Protein AF-A0A5N5TDS6-F1 (afdb_monomer_lite)

Foldseek 3Di:
DDDDDDDPDDDDDDPPPPPPPPDDPDDDDDDDDDPPPPVVPPPCQLQPRDDQDVLLVLLLVCVVVQPPVLVVLLLVLLLDPDDPVVSLVVSCVVSVPDDPVVSVSVVSNSVSSNSSLVSLLPGDCVVDDLVSQLVSCVVSNHDSVVSVVSSCCRVNPVSVVSVVVCVVPPPDDDDCPDWDKDWDWDFPPDPPDGDTDTDIDTDPPPPDD

InterPro domains:
  IPR037357 COMM domain-containing protein 5 [PTHR15666] (49-199)

Structure (mmCIF, N/CA/C/O backbone):
data_AF-A0A5N5TDS6-F1
#
_entry.id   AF-A0A5N5TDS6-F1
#
loop_
_atom_site.group_PDB
_atom_site.id
_atom_site.type_symbol
_atom_site.label_atom_id
_atom_site.label_alt_id
_atom_site.label_comp_id
_atom_site.label_asym_id
_atom_site.label_entity_id
_atom_site.label_seq_id
_atom_site.pdbx_PDB_ins_code
_atom_site.Cartn_x
_atom_site.Cartn_y
_atom_site.Cartn_z
_atom_site.occupancy
_atom_site.B_iso_or_equiv
_atom_site.auth_seq_id
_atom_site.auth_comp_id
_atom_site.auth_asym_id
_atom_site.auth_atom_id
_atom_site.pdbx_PDB_model_num
ATOM 1 N N . MET A 1 1 ? 64.358 -5.877 5.544 1.00 46.41 1 MET A N 1
ATOM 2 C CA . MET A 1 1 ? 63.930 -6.103 6.937 1.00 46.41 1 MET A CA 1
ATOM 3 C C . MET A 1 1 ? 62.547 -5.511 7.070 1.00 46.41 1 MET A C 1
ATOM 5 O O . MET A 1 1 ? 62.450 -4.302 7.131 1.00 46.41 1 MET A O 1
ATOM 9 N N . GLU A 1 2 ? 61.524 -6.352 6.981 1.00 35.41 2 GLU A N 1
ATOM 10 C CA . GLU A 1 2 ? 60.219 -6.257 7.648 1.00 35.41 2 GLU A CA 1
ATOM 11 C C . GLU A 1 2 ? 59.442 -7.557 7.338 1.00 35.41 2 GLU A C 1
ATOM 13 O O . GLU A 1 2 ? 59.844 -8.293 6.429 1.00 35.41 2 GLU A O 1
ATOM 18 N N . PRO A 1 3 ? 58.468 -7.939 8.181 1.00 42.16 3 PRO A N 1
ATOM 19 C CA . PRO A 1 3 ? 58.302 -9.325 8.587 1.00 42.16 3 PRO A CA 1
ATOM 20 C C . PRO A 1 3 ? 57.216 -10.090 7.829 1.00 42.16 3 PRO A C 1
ATOM 22 O O . PRO A 1 3 ? 56.159 -9.589 7.459 1.00 42.16 3 PRO A O 1
ATOM 25 N N . ASN A 1 4 ? 57.500 -11.379 7.695 1.00 40.56 4 ASN A N 1
ATOM 26 C CA . ASN A 1 4 ? 56.608 -12.445 7.287 1.00 40.56 4 ASN A CA 1
ATOM 27 C C . ASN A 1 4 ? 55.770 -12.895 8.496 1.00 40.56 4 ASN A C 1
ATOM 29 O O . ASN A 1 4 ? 56.336 -13.440 9.441 1.00 40.56 4 ASN A O 1
ATOM 33 N N . VAL A 1 5 ? 54.446 -12.709 8.466 1.00 41.75 5 VAL A N 1
ATOM 34 C CA . VAL A 1 5 ? 53.501 -13.488 9.288 1.00 41.75 5 VAL A CA 1
ATOM 35 C C . VAL A 1 5 ? 52.230 -13.741 8.473 1.00 41.75 5 VAL A C 1
ATOM 37 O O . VAL A 1 5 ? 51.260 -12.992 8.536 1.00 41.75 5 VAL A O 1
ATOM 40 N N . SER A 1 6 ? 52.228 -14.820 7.689 1.00 40.41 6 SER A N 1
ATOM 41 C CA . SER A 1 6 ? 50.999 -15.388 7.125 1.00 40.41 6 SER A CA 1
ATOM 42 C C . SER A 1 6 ? 50.333 -16.276 8.179 1.00 40.41 6 SER A C 1
ATOM 44 O O . SER A 1 6 ? 50.670 -17.451 8.340 1.00 40.41 6 SER A O 1
ATOM 46 N N . SER A 1 7 ? 49.396 -15.715 8.940 1.00 38.19 7 SER A N 1
ATOM 47 C CA . SER A 1 7 ? 48.502 -16.483 9.804 1.00 38.19 7 SER A CA 1
ATOM 48 C C . SER A 1 7 ? 47.312 -16.985 8.978 1.00 38.19 7 SER A C 1
ATOM 50 O O . SER A 1 7 ? 46.388 -16.250 8.640 1.00 38.19 7 SER A O 1
ATOM 52 N N . LYS A 1 8 ? 47.324 -18.280 8.639 1.00 42.91 8 LYS A N 1
ATOM 53 C CA . LYS A 1 8 ? 46.156 -18.976 8.082 1.00 42.91 8 LYS A CA 1
ATOM 54 C C . LYS A 1 8 ? 45.045 -19.014 9.132 1.00 42.91 8 LYS A C 1
ATOM 56 O O . LYS A 1 8 ? 45.054 -19.863 10.023 1.00 42.91 8 LYS A O 1
ATOM 61 N N . VAL A 1 9 ? 44.071 -18.118 9.012 1.00 37.03 9 VAL A N 1
ATOM 62 C CA . VAL A 1 9 ? 42.833 -18.170 9.794 1.00 37.03 9 VAL A CA 1
ATOM 63 C C . VAL A 1 9 ? 41.947 -19.276 9.216 1.00 37.03 9 VAL A C 1
ATOM 65 O O . VAL A 1 9 ? 41.304 -19.114 8.183 1.00 37.03 9 VAL A O 1
ATOM 68 N N . LYS A 1 10 ? 41.927 -20.435 9.883 1.00 40.59 10 LYS A N 1
ATOM 69 C CA . LYS A 1 10 ? 40.874 -21.444 9.705 1.00 40.59 10 LYS A CA 1
ATOM 70 C C . LYS A 1 10 ? 39.593 -20.890 10.319 1.00 40.59 10 LYS A C 1
ATOM 72 O O . LYS A 1 10 ? 39.517 -20.756 11.536 1.00 40.59 10 LYS A O 1
ATOM 77 N N . ILE A 1 11 ? 38.590 -20.608 9.495 1.00 43.44 11 ILE A N 1
ATOM 78 C CA . ILE A 1 11 ? 37.237 -20.305 9.966 1.00 43.44 11 ILE A CA 1
ATOM 79 C C . ILE A 1 11 ? 36.519 -21.647 10.181 1.00 43.44 11 ILE A C 1
ATOM 81 O O . ILE A 1 11 ? 36.313 -22.380 9.210 1.00 43.44 11 ILE A O 1
ATOM 85 N N . PRO A 1 12 ? 36.164 -22.033 11.418 1.00 38.81 12 PRO A N 1
ATOM 86 C CA . PRO A 1 12 ? 35.381 -23.236 11.644 1.00 38.81 12 PRO A CA 1
ATOM 87 C C . PRO A 1 12 ? 33.918 -22.980 11.266 1.00 38.81 12 PRO A C 1
ATOM 89 O O . PRO A 1 12 ? 33.287 -22.043 11.754 1.00 38.81 12 PRO A O 1
ATOM 92 N N . LEU A 1 13 ? 33.362 -23.846 10.416 1.00 38.16 13 LEU A N 1
ATOM 93 C CA . LEU A 1 13 ? 31.926 -23.900 10.151 1.00 38.16 13 LEU A CA 1
ATOM 94 C C . LEU A 1 13 ? 31.203 -24.343 11.430 1.00 38.16 13 LEU A C 1
ATOM 96 O O . LEU A 1 13 ? 31.200 -25.522 11.791 1.00 38.16 13 LEU A O 1
ATOM 100 N N . LEU A 1 14 ? 30.596 -23.385 12.129 1.00 36.62 14 LEU A N 1
ATOM 101 C CA . LEU A 1 14 ? 29.731 -23.653 13.270 1.00 36.62 14 LEU A CA 1
ATOM 102 C C . LEU A 1 14 ? 28.446 -24.333 12.777 1.00 36.62 14 LEU A C 1
ATOM 104 O O . LEU A 1 14 ? 27.565 -23.698 12.202 1.00 36.62 14 LEU A O 1
ATOM 108 N N . LYS A 1 15 ? 28.316 -25.638 13.040 1.00 40.69 15 LYS A N 1
ATOM 109 C CA . LYS A 1 15 ? 27.017 -26.321 13.024 1.00 40.69 15 LYS A CA 1
ATOM 110 C C . LYS A 1 15 ? 26.170 -25.776 14.176 1.00 40.69 15 LYS A C 1
ATOM 112 O O . LYS A 1 15 ? 26.305 -26.218 15.315 1.00 40.69 15 LYS A O 1
ATOM 117 N N . LEU A 1 16 ? 25.270 -24.844 13.877 1.00 32.41 16 LEU A N 1
ATOM 118 C CA . LEU A 1 16 ? 24.195 -24.444 14.784 1.00 32.41 16 LEU A CA 1
ATOM 119 C C . LEU A 1 16 ? 23.163 -25.578 14.875 1.00 32.41 16 LEU A C 1
ATOM 121 O O . LEU A 1 16 ? 22.205 -25.642 14.113 1.00 32.41 16 LEU A O 1
ATOM 125 N N . SER A 1 17 ? 23.370 -26.500 15.816 1.00 34.88 17 SER A N 1
ATOM 126 C CA . SER A 1 17 ? 22.288 -27.349 16.321 1.00 34.88 17 SER A CA 1
ATOM 127 C C . SER A 1 17 ? 21.474 -26.539 17.321 1.00 34.88 17 SER A C 1
ATOM 129 O O . SER A 1 17 ? 21.889 -26.350 18.464 1.00 34.88 17 SER A O 1
ATOM 131 N N . ILE A 1 18 ? 20.309 -26.057 16.892 1.00 35.34 18 ILE A N 1
ATOM 132 C CA . ILE A 1 18 ? 19.330 -25.443 17.788 1.00 35.34 18 ILE A CA 1
ATOM 133 C C . ILE A 1 18 ? 18.710 -26.569 18.623 1.00 35.34 18 ILE A C 1
ATOM 135 O O . ILE A 1 18 ? 17.761 -27.234 18.213 1.00 35.34 18 ILE A O 1
ATOM 139 N N . LYS A 1 19 ? 19.271 -26.813 19.812 1.00 37.19 19 LYS A N 1
ATOM 140 C CA . LYS A 1 19 ? 18.565 -27.533 20.876 1.00 37.19 19 LYS A CA 1
ATOM 141 C C . LYS A 1 19 ? 17.472 -26.603 21.397 1.00 37.19 19 LYS A C 1
ATOM 143 O O . LYS A 1 19 ? 17.764 -25.649 22.114 1.00 37.19 19 LYS A O 1
ATOM 148 N N . MET A 1 20 ? 16.223 -26.893 21.039 1.00 31.44 20 MET A N 1
ATOM 149 C CA . MET A 1 20 ? 15.042 -26.324 21.691 1.00 31.44 20 MET A CA 1
ATOM 150 C C . MET A 1 20 ? 15.073 -26.714 23.172 1.00 31.44 20 MET A C 1
ATOM 152 O O . MET A 1 20 ? 14.691 -27.819 23.555 1.00 31.44 20 MET A O 1
ATOM 156 N N . ASN A 1 21 ? 15.589 -25.820 24.012 1.00 30.11 21 ASN A N 1
ATOM 157 C CA . ASN A 1 21 ? 15.584 -25.993 25.453 1.00 30.11 21 ASN A CA 1
ATOM 158 C C . ASN A 1 21 ? 14.200 -25.563 25.956 1.00 30.11 21 ASN A C 1
ATOM 160 O O . ASN A 1 21 ? 13.959 -24.392 26.239 1.00 30.11 21 ASN A O 1
ATOM 164 N N . SER A 1 22 ? 13.272 -26.519 26.016 1.00 40.72 22 SER A N 1
ATOM 165 C CA . SER A 1 22 ? 11.984 -26.368 26.695 1.00 40.72 22 SER A CA 1
ATOM 166 C C . SER A 1 22 ? 12.230 -26.176 28.196 1.00 40.72 22 SER A C 1
ATOM 168 O O . SER A 1 22 ? 12.212 -27.127 28.978 1.00 40.72 22 SER A O 1
ATOM 170 N N . LYS A 1 23 ? 12.474 -24.931 28.608 1.00 35.44 23 LYS A N 1
ATOM 171 C CA . LYS A 1 23 ? 12.378 -24.488 30.001 1.00 35.44 23 LYS A CA 1
ATOM 172 C C . LYS A 1 23 ? 11.191 -23.542 30.123 1.00 35.44 23 LYS A C 1
ATOM 174 O O . LYS A 1 23 ? 11.345 -22.328 30.145 1.00 35.44 23 LYS A O 1
ATOM 179 N N . TYR A 1 24 ? 10.002 -24.123 30.221 1.00 37.66 24 TYR A N 1
ATOM 180 C CA . TYR A 1 24 ? 8.869 -23.424 30.815 1.00 37.66 24 TYR A CA 1
ATOM 181 C C . TYR A 1 24 ? 9.113 -23.327 32.330 1.00 37.66 24 TYR A C 1
ATOM 183 O O . TYR A 1 24 ? 9.350 -24.365 32.961 1.00 37.66 24 TYR A O 1
ATOM 191 N N . PRO A 1 25 ? 9.086 -22.133 32.946 1.00 33.69 25 PRO A N 1
ATOM 192 C CA . PRO A 1 25 ? 9.013 -22.037 34.395 1.00 33.69 25 PRO A CA 1
ATOM 193 C C . PRO A 1 25 ? 7.647 -22.566 34.853 1.00 33.69 25 PRO A C 1
ATOM 195 O O . PRO A 1 25 ? 6.603 -22.179 34.328 1.00 33.69 25 PRO A O 1
ATOM 198 N N . LYS A 1 26 ? 7.665 -23.498 35.813 1.00 35.78 26 LYS A N 1
ATOM 199 C CA . LYS A 1 26 ? 6.459 -24.018 36.465 1.00 35.78 26 LYS A CA 1
ATOM 200 C C . LYS A 1 26 ? 5.738 -22.867 37.168 1.00 35.78 26 LYS A C 1
ATOM 202 O O . LYS A 1 26 ? 6.359 -22.088 37.884 1.00 35.78 26 LYS A O 1
ATOM 207 N N . SER A 1 27 ? 4.433 -22.777 36.942 1.00 35.81 27 SER A N 1
ATOM 208 C CA . SER A 1 27 ? 3.544 -21.800 37.558 1.00 35.81 27 SER A CA 1
ATOM 209 C C . SER A 1 27 ? 3.350 -22.110 39.043 1.00 35.81 27 SER A C 1
ATOM 211 O O . SER A 1 27 ? 2.583 -23.016 39.384 1.00 35.81 27 SER A O 1
ATOM 213 N N . ASP A 1 28 ? 3.993 -21.339 39.916 1.00 32.75 28 ASP A N 1
ATOM 214 C CA . ASP A 1 28 ? 3.567 -21.240 41.306 1.00 32.75 28 ASP A CA 1
ATOM 215 C C . ASP A 1 28 ? 2.411 -20.246 41.424 1.00 32.75 28 ASP A C 1
ATOM 217 O O . ASP A 1 28 ? 2.404 -19.146 40.867 1.00 32.75 28 ASP A O 1
ATOM 221 N N . LYS A 1 29 ? 1.374 -20.713 42.114 1.00 45.47 29 LYS A N 1
ATOM 222 C CA . LYS A 1 29 ? 0.098 -20.038 42.309 1.00 45.47 29 LYS A CA 1
ATOM 223 C C . LYS A 1 29 ? 0.296 -18.773 43.138 1.00 45.47 29 LYS A C 1
ATOM 225 O O . LYS A 1 29 ? 0.550 -18.869 44.333 1.00 45.47 29 LYS A O 1
ATOM 230 N N . ILE A 1 30 ? 0.015 -17.612 42.555 1.00 34.62 30 ILE A N 1
ATOM 231 C CA . ILE A 1 30 ? -0.408 -16.436 43.319 1.00 34.62 30 ILE A CA 1
ATOM 232 C C . ILE A 1 30 ? -1.676 -15.896 42.664 1.00 34.62 30 ILE A C 1
ATOM 234 O O . ILE A 1 30 ? -1.659 -15.285 41.599 1.00 34.62 30 ILE A O 1
ATOM 238 N N . LYS A 1 31 ? -2.807 -16.187 43.309 1.00 42.12 31 LYS A N 1
ATOM 239 C CA . LYS A 1 31 ? -4.100 -15.565 43.030 1.00 42.12 31 LYS A CA 1
ATOM 240 C C . LYS A 1 31 ? -4.040 -14.108 43.494 1.00 42.12 31 LYS A C 1
ATOM 242 O O . LYS A 1 31 ? -3.802 -13.882 44.674 1.00 42.12 31 LYS A O 1
ATOM 247 N N . SER A 1 32 ? -4.353 -13.148 42.627 1.00 32.97 32 SER A N 1
ATOM 248 C CA . SER A 1 32 ? -5.228 -12.026 43.003 1.00 32.97 32 SER A CA 1
ATOM 249 C C . SER A 1 32 ? -5.727 -11.263 41.770 1.00 32.97 32 SER A C 1
ATOM 251 O O . SER A 1 32 ? -4.962 -10.700 40.997 1.00 32.97 32 SER A O 1
ATOM 253 N N . ASN A 1 33 ? -7.049 -11.324 41.596 1.00 39.47 33 ASN A N 1
ATOM 254 C CA . ASN A 1 33 ? -7.958 -10.373 40.959 1.00 39.47 33 ASN A CA 1
ATOM 255 C C . ASN A 1 33 ? -7.358 -9.324 40.014 1.00 39.47 33 ASN A C 1
ATOM 257 O O . ASN A 1 33 ? -7.079 -8.199 40.423 1.00 39.47 33 ASN A O 1
ATOM 261 N N . LYS A 1 34 ? -7.303 -9.681 38.729 1.00 39.41 34 LYS A N 1
ATOM 262 C CA . LYS A 1 34 ? -7.556 -8.802 37.577 1.00 39.41 34 LYS A CA 1
ATOM 263 C C . LYS A 1 34 ? -7.680 -9.696 36.342 1.00 39.41 34 LYS A C 1
ATOM 265 O O . LYS A 1 34 ? -6.765 -9.802 35.534 1.00 39.41 34 LYS A O 1
ATOM 270 N N . GLU A 1 35 ? -8.821 -10.367 36.204 1.00 36.97 35 GLU A N 1
ATOM 271 C CA . GLU A 1 35 ? -9.248 -10.914 34.911 1.00 36.97 35 GLU A CA 1
ATOM 272 C C . GLU A 1 35 ? -9.646 -9.747 33.998 1.00 36.97 35 GLU A C 1
ATOM 274 O O . GLU A 1 35 ? -10.814 -9.491 33.719 1.00 36.97 35 GLU A O 1
ATOM 279 N N . ILE A 1 36 ? -8.648 -8.990 33.547 1.00 41.22 36 ILE A N 1
ATOM 280 C CA . ILE A 1 36 ? -8.768 -8.233 32.309 1.00 41.22 36 ILE A CA 1
ATOM 281 C C . ILE A 1 36 ? -8.472 -9.257 31.220 1.00 41.22 36 ILE A C 1
ATOM 283 O O . ILE A 1 36 ? -7.346 -9.732 31.110 1.00 41.22 36 ILE A O 1
ATOM 287 N N . LYS A 1 37 ? -9.532 -9.642 30.507 1.00 37.56 37 LYS A N 1
ATOM 288 C CA . LYS A 1 37 ? -9.612 -10.497 29.312 1.00 37.56 37 LYS A CA 1
ATOM 289 C C . LYS A 1 37 ? -8.310 -10.588 28.491 1.00 37.56 37 LYS A C 1
ATOM 291 O O . LYS A 1 37 ? -8.196 -9.995 27.430 1.00 37.56 37 LYS A O 1
ATOM 296 N N . ALA A 1 38 ? -7.337 -11.380 28.930 1.00 33.59 38 ALA A N 1
ATOM 297 C CA . ALA A 1 38 ? -6.120 -11.646 28.158 1.00 33.59 38 ALA A CA 1
ATOM 298 C C . ALA A 1 38 ? -6.361 -12.664 27.023 1.00 33.59 38 ALA A C 1
ATOM 300 O O . ALA A 1 38 ? -5.491 -12.883 26.185 1.00 33.59 38 ALA A O 1
ATOM 301 N N . SER A 1 39 ? -7.547 -13.280 26.975 1.00 36.50 39 SER A N 1
ATOM 302 C CA . SER A 1 39 ? -7.923 -14.306 25.997 1.00 36.50 39 SER A CA 1
ATOM 303 C C . SER A 1 39 ? -8.419 -13.759 24.653 1.00 36.50 39 SER A C 1
ATOM 305 O O . SER A 1 39 ? -8.724 -14.551 23.768 1.00 36.50 39 SER A O 1
ATOM 307 N N . GLU A 1 40 ? -8.480 -12.437 24.472 1.00 39.91 40 GLU A N 1
ATOM 308 C CA . GLU A 1 40 ? -8.952 -11.793 23.231 1.00 39.91 40 GLU A CA 1
ATOM 309 C C . GLU A 1 40 ? -7.804 -11.194 22.384 1.00 39.91 40 GLU A C 1
ATOM 311 O O . GLU A 1 40 ? -8.040 -10.643 21.315 1.00 39.91 40 GLU A O 1
ATOM 316 N N . TYR A 1 41 ? -6.544 -11.331 22.822 1.00 37.53 41 TYR A N 1
ATOM 317 C CA . TYR A 1 41 ? -5.400 -10.576 22.279 1.00 37.53 41 TYR A CA 1
ATOM 318 C C . TYR A 1 41 ? -4.434 -11.353 21.368 1.00 37.53 41 TYR A C 1
ATOM 320 O O . TYR A 1 41 ? -3.401 -10.812 20.984 1.00 37.53 41 TYR A O 1
ATOM 328 N N . TRP A 1 42 ? -4.778 -12.573 20.947 1.00 38.19 42 TRP A N 1
ATOM 329 C CA . TRP A 1 42 ? -4.057 -13.280 19.874 1.00 38.19 42 TRP A CA 1
ATOM 330 C C . TRP A 1 42 ? -4.952 -13.522 18.655 1.00 38.19 42 TRP A C 1
ATOM 332 O O . TRP A 1 42 ? -4.937 -14.602 18.070 1.00 38.19 42 TRP A O 1
ATOM 342 N N . GLN A 1 43 ? -5.762 -12.533 18.263 1.00 50.81 43 GLN A N 1
ATOM 343 C CA . GLN A 1 43 ? -6.234 -12.514 16.880 1.00 50.81 43 GLN A CA 1
ATOM 344 C C . GLN A 1 43 ? -5.005 -12.262 16.005 1.00 50.81 43 GLN A C 1
ATOM 346 O O . GLN A 1 43 ? -4.400 -11.193 16.077 1.00 50.81 43 GLN A O 1
ATOM 351 N N . GLU A 1 44 ? -4.591 -13.279 15.247 1.00 53.78 44 GLU A N 1
ATOM 352 C CA . GLU A 1 44 ? -3.576 -13.151 14.204 1.00 53.78 44 GLU A CA 1
ATOM 353 C C . GLU A 1 44 ? -3.992 -12.010 13.272 1.00 53.78 44 GLU A C 1
ATOM 355 O O . GLU A 1 44 ? -4.877 -12.170 12.435 1.00 53.78 44 GLU A O 1
ATOM 360 N N . ARG A 1 45 ? -3.389 -10.832 13.453 1.00 64.19 45 ARG A N 1
ATOM 361 C CA . ARG A 1 45 ? -3.648 -9.683 12.588 1.00 64.19 45 ARG A CA 1
ATOM 362 C C . ARG A 1 45 ? -3.122 -10.022 11.200 1.00 64.19 45 ARG A C 1
ATOM 364 O O . ARG A 1 45 ? -1.911 -10.156 11.018 1.00 64.19 45 ARG A O 1
ATOM 371 N N . ALA A 1 46 ? -4.012 -10.118 10.221 1.00 66.38 46 ALA A N 1
ATOM 372 C CA . ALA A 1 46 ? -3.672 -10.445 8.842 1.00 66.38 46 ALA A CA 1
ATOM 373 C C . ALA A 1 46 ? -2.845 -9.336 8.172 1.00 66.38 46 ALA A C 1
ATOM 375 O O . ALA A 1 46 ? -2.015 -9.622 7.312 1.00 66.38 46 ALA A O 1
ATOM 376 N N . VAL A 1 47 ? -3.058 -8.075 8.570 1.00 76.25 47 VAL A N 1
ATOM 377 C CA . VAL A 1 47 ? -2.404 -6.905 7.956 1.00 76.25 47 VAL A CA 1
ATOM 378 C C . VAL A 1 47 ? -1.013 -6.636 8.546 1.00 76.25 47 VAL A C 1
ATOM 380 O O . VAL A 1 47 ? -0.052 -6.457 7.805 1.00 76.25 47 VAL A O 1
ATOM 383 N N . PHE A 1 48 ? -0.888 -6.619 9.878 1.00 79.19 48 PHE A N 1
ATOM 384 C CA . PHE A 1 48 ? 0.369 -6.352 10.592 1.00 79.19 48 PHE A CA 1
ATOM 385 C C . PHE A 1 48 ? 0.535 -7.325 11.774 1.00 79.19 48 PHE A C 1
ATOM 387 O O . PHE A 1 48 ? 0.152 -6.987 12.897 1.00 79.19 48 PHE A O 1
ATOM 394 N N . PRO A 1 49 ? 1.094 -8.527 11.545 1.00 69.44 49 PRO A N 1
ATOM 395 C CA . PRO A 1 49 ? 1.139 -9.591 12.552 1.00 69.44 49 PRO A CA 1
ATOM 396 C C . PRO A 1 49 ? 2.159 -9.359 13.680 1.00 69.44 49 PRO A C 1
ATOM 398 O O . PRO A 1 49 ? 1.972 -9.874 14.776 1.00 69.44 49 PRO A O 1
ATOM 401 N N . LEU A 1 50 ? 3.236 -8.598 13.434 1.00 71.50 50 LEU A N 1
ATOM 402 C CA . LEU A 1 50 ? 4.339 -8.418 14.397 1.00 71.50 50 LEU A CA 1
ATOM 403 C C . LEU A 1 50 ? 4.615 -6.954 14.752 1.00 71.50 50 LEU A C 1
ATOM 405 O O . LEU A 1 50 ? 4.927 -6.641 15.898 1.00 71.50 50 LEU A O 1
ATOM 409 N N . PHE A 1 51 ? 4.520 -6.050 13.777 1.00 78.75 51 PHE A N 1
ATOM 410 C CA . PHE A 1 51 ? 4.842 -4.641 13.965 1.00 78.75 51 PHE A CA 1
ATOM 411 C C . PHE A 1 51 ? 4.003 -3.768 13.036 1.00 78.75 51 PHE A C 1
ATOM 413 O O . PHE A 1 51 ? 3.883 -4.058 11.845 1.00 78.75 51 PHE A O 1
ATOM 420 N N . VAL A 1 52 ? 3.445 -2.692 13.591 1.00 82.81 52 VAL A N 1
ATOM 421 C CA . VAL A 1 52 ? 2.785 -1.632 12.822 1.00 82.81 52 VAL A CA 1
ATOM 422 C C . VAL A 1 52 ? 3.818 -0.525 12.580 1.00 82.81 52 VAL A C 1
ATOM 424 O O . VAL A 1 52 ? 4.331 0.010 13.571 1.00 82.81 52 VAL A O 1
ATOM 427 N N . PRO A 1 53 ? 4.126 -0.178 11.315 1.00 86.81 53 PRO A N 1
ATOM 428 C CA . PRO A 1 53 ? 5.038 0.915 10.984 1.00 86.81 53 PRO A CA 1
ATOM 429 C C . PRO A 1 53 ? 4.612 2.237 11.629 1.00 86.81 53 PRO A C 1
ATOM 431 O O . PRO A 1 53 ? 3.418 2.494 11.810 1.00 86.81 53 PRO A O 1
ATOM 434 N N . ASN A 1 54 ? 5.579 3.079 11.990 1.00 84.75 54 ASN A N 1
ATOM 435 C CA . ASN A 1 54 ? 5.298 4.337 12.688 1.00 84.75 54 ASN A CA 1
ATOM 436 C C . ASN A 1 54 ? 4.517 5.317 11.801 1.00 84.75 54 ASN A C 1
ATOM 438 O O . ASN A 1 54 ? 3.689 6.068 12.300 1.00 84.75 54 ASN A O 1
ATOM 442 N N . GLU A 1 55 ? 4.703 5.234 10.489 1.00 88.06 55 GLU A N 1
ATOM 443 C CA . GLU A 1 55 ? 3.971 5.981 9.468 1.00 88.06 55 GLU A CA 1
ATOM 444 C C . GLU A 1 55 ? 2.484 5.602 9.460 1.00 88.06 55 GLU A C 1
ATOM 446 O O . GLU A 1 55 ? 1.611 6.452 9.307 1.00 88.06 55 GLU A O 1
ATOM 451 N N . VAL A 1 56 ? 2.177 4.319 9.678 1.00 85.81 56 VAL A N 1
ATOM 452 C CA . VAL A 1 56 ? 0.794 3.828 9.764 1.00 85.81 56 VAL A CA 1
ATOM 453 C C . VAL A 1 56 ? 0.157 4.263 11.082 1.00 85.81 56 VAL A C 1
ATOM 455 O O . VAL A 1 56 ? -1.001 4.665 11.086 1.00 85.81 56 VAL A O 1
ATOM 458 N N . LYS A 1 57 ? 0.909 4.245 12.190 1.00 86.31 57 LYS A N 1
ATOM 459 C CA . LYS A 1 57 ? 0.432 4.787 13.475 1.00 86.31 57 LYS A CA 1
ATOM 460 C C . LYS A 1 57 ? 0.118 6.276 13.359 1.00 86.31 57 LYS A C 1
ATOM 462 O O . LYS A 1 57 ? -0.976 6.685 13.726 1.00 86.31 57 LYS A O 1
ATOM 467 N N . TYR A 1 58 ? 1.026 7.042 12.758 1.00 86.50 58 TYR A N 1
ATOM 468 C CA . TYR A 1 58 ? 0.823 8.462 12.494 1.00 86.50 58 TYR A CA 1
ATOM 469 C C . TYR A 1 58 ? -0.417 8.704 11.623 1.00 86.50 58 TYR A C 1
ATOM 471 O O . TYR A 1 58 ? -1.234 9.569 11.927 1.00 86.50 58 TYR A O 1
ATOM 479 N N . LEU A 1 59 ? -0.609 7.907 10.567 1.00 86.69 59 LEU A N 1
ATOM 480 C CA . LEU A 1 59 ? -1.808 7.981 9.733 1.00 86.69 59 LEU A CA 1
ATOM 481 C C . LEU A 1 59 ? -3.093 7.740 10.539 1.00 86.69 59 LEU A C 1
ATOM 483 O O . LEU A 1 59 ? -4.069 8.453 10.335 1.00 86.69 59 LEU A O 1
ATOM 487 N N . ILE A 1 60 ? -3.102 6.746 11.429 1.00 85.38 60 ILE A N 1
ATOM 488 C CA . ILE A 1 60 ? -4.263 6.409 12.268 1.00 85.38 60 ILE A CA 1
ATOM 489 C C . ILE A 1 60 ? -4.558 7.531 13.269 1.00 85.38 60 ILE A C 1
ATOM 491 O O . ILE A 1 60 ? -5.713 7.919 13.429 1.00 85.38 60 ILE A O 1
ATOM 495 N N . GLU A 1 61 ? -3.528 8.077 13.914 1.00 85.19 61 GLU A N 1
ATOM 496 C CA . GLU A 1 61 ? -3.665 9.175 14.879 1.00 85.19 61 GLU A CA 1
ATOM 497 C C . GLU A 1 61 ? -4.249 10.437 14.228 1.00 85.19 61 GLU A C 1
ATOM 499 O O . GLU A 1 61 ? -5.090 11.108 14.821 1.00 85.19 61 GLU A O 1
ATOM 504 N N . ASN A 1 62 ? -3.873 10.712 12.977 1.00 82.06 62 ASN A N 1
ATOM 505 C CA . ASN A 1 62 ? -4.308 11.899 12.239 1.00 82.06 62 ASN A CA 1
ATOM 506 C C . ASN A 1 62 ? -5.497 11.632 11.298 1.00 82.06 62 ASN A C 1
ATOM 508 O O . ASN A 1 62 ? -5.943 12.528 10.581 1.00 82.06 62 ASN A O 1
ATOM 512 N N . ILE A 1 63 ? -6.058 10.418 11.293 1.00 78.69 63 ILE A N 1
ATOM 513 C CA . ILE A 1 63 ? -7.140 10.026 10.373 1.00 78.69 63 ILE A CA 1
ATOM 514 C C . ILE A 1 63 ? -8.424 10.839 10.602 1.00 78.69 63 ILE A C 1
ATOM 516 O O . ILE A 1 63 ? -9.245 10.957 9.699 1.00 78.69 63 ILE A O 1
ATOM 520 N N . LEU A 1 64 ? -8.590 11.407 11.801 1.00 71.88 64 LEU A N 1
ATOM 521 C CA . LEU A 1 64 ? -9.694 12.308 12.136 1.00 71.88 64 LEU A CA 1
ATOM 522 C C . LEU A 1 64 ? -9.507 13.713 11.540 1.00 71.88 64 LEU A C 1
ATOM 524 O O . LEU A 1 64 ? -10.496 14.383 11.253 1.00 71.88 64 LEU A O 1
ATOM 528 N N . GLU A 1 65 ? -8.263 14.156 11.339 1.00 75.56 65 GLU A N 1
ATOM 529 C CA . GLU A 1 65 ? -7.945 15.450 10.718 1.00 75.56 65 GLU A CA 1
ATOM 530 C C . GLU A 1 65 ? -8.041 15.389 9.188 1.00 75.56 65 GLU A C 1
ATOM 532 O O . GLU A 1 65 ? -8.393 16.366 8.519 1.00 75.56 65 GLU A O 1
ATOM 537 N N . PHE A 1 66 ? -7.731 14.224 8.619 1.00 70.50 66 PHE A N 1
ATOM 538 C CA . PHE A 1 66 ? -7.868 13.944 7.199 1.00 70.50 66 PHE A CA 1
ATOM 539 C C . PHE A 1 66 ? -9.315 13.546 6.895 1.00 70.50 66 PHE A C 1
ATOM 541 O O . PHE A 1 66 ? -9.680 12.380 7.007 1.00 70.50 66 PHE A O 1
ATOM 548 N N . ASP A 1 67 ? -10.145 14.513 6.494 1.00 80.00 67 ASP A N 1
ATOM 549 C CA . ASP A 1 67 ? -11.518 14.261 6.033 1.00 80.00 67 ASP A CA 1
ATOM 550 C C . ASP A 1 67 ? -11.617 13.001 5.142 1.00 80.00 67 ASP A C 1
ATOM 552 O O . ASP A 1 67 ? -10.720 12.691 4.348 1.00 80.00 67 ASP A O 1
ATOM 556 N N . LYS A 1 68 ? -12.743 12.284 5.216 1.00 83.81 68 LYS A N 1
ATOM 557 C CA . LYS A 1 68 ? -12.981 11.041 4.462 1.00 83.81 68 LYS A CA 1
ATOM 558 C C . LYS A 1 68 ? -12.755 11.237 2.961 1.00 83.81 68 LYS A C 1
ATOM 560 O O . LYS A 1 68 ? -12.210 10.360 2.285 1.00 83.81 68 LYS A O 1
ATOM 565 N N . GLY A 1 69 ? -13.151 12.398 2.431 1.00 84.00 69 GLY A N 1
ATOM 566 C CA . GLY A 1 69 ? -12.925 12.759 1.034 1.00 84.00 69 GLY A CA 1
ATOM 567 C C . GLY A 1 69 ? -11.440 12.895 0.692 1.00 84.00 69 GLY A C 1
ATOM 568 O O . GLY A 1 69 ? -11.020 12.503 -0.398 1.00 84.00 69 GLY A O 1
ATOM 569 N N . PHE A 1 70 ? -10.632 13.392 1.628 1.00 86.31 70 PHE A N 1
ATOM 570 C CA . PHE A 1 70 ? -9.185 13.500 1.474 1.00 86.31 70 PHE A CA 1
ATOM 571 C C . PHE A 1 70 ? -8.495 12.135 1.531 1.00 86.31 70 PHE A C 1
ATOM 573 O O . PHE A 1 70 ? -7.671 11.842 0.666 1.00 86.31 70 PHE A O 1
ATOM 580 N N . PHE A 1 71 ? -8.887 11.252 2.454 1.00 87.31 71 PHE A N 1
ATOM 581 C CA . PHE A 1 71 ? -8.346 9.889 2.508 1.00 87.31 71 PHE A CA 1
ATOM 582 C C . PHE A 1 71 ? -8.600 9.106 1.211 1.00 87.31 71 PHE A C 1
ATOM 584 O O . PHE A 1 71 ? -7.718 8.421 0.698 1.00 87.31 71 PHE A O 1
ATOM 591 N N . ARG A 1 72 ? -9.783 9.265 0.607 1.00 88.56 72 ARG A N 1
ATOM 592 C CA . ARG A 1 72 ? -10.080 8.672 -0.708 1.00 88.56 72 ARG A CA 1
ATOM 593 C C . ARG A 1 72 ? -9.211 9.245 -1.827 1.00 88.56 72 ARG A C 1
ATOM 595 O O . ARG A 1 72 ? -8.822 8.504 -2.726 1.00 88.56 72 ARG A O 1
ATOM 602 N N . LYS A 1 73 ? -8.881 10.542 -1.777 1.00 88.81 73 LYS A N 1
ATOM 603 C CA . LYS A 1 73 ? -7.920 11.154 -2.711 1.00 88.81 73 LYS A CA 1
ATOM 604 C C . LYS A 1 73 ? -6.511 10.603 -2.500 1.00 88.81 73 LYS A C 1
ATOM 606 O O . LYS A 1 73 ? -5.848 10.325 -3.493 1.00 88.81 73 LYS A O 1
ATOM 611 N N . LEU A 1 74 ? -6.092 10.383 -1.251 1.00 88.50 74 LEU A N 1
ATOM 612 C CA . LEU A 1 74 ? -4.824 9.720 -0.931 1.00 88.50 74 LEU A CA 1
ATOM 613 C C . LEU A 1 74 ? -4.779 8.306 -1.519 1.00 88.50 74 LEU A C 1
ATOM 615 O O . LEU A 1 74 ? -3.853 7.997 -2.261 1.00 88.50 74 LEU A O 1
ATOM 619 N N . LEU A 1 75 ? -5.805 7.485 -1.269 1.00 88.00 75 LEU A N 1
ATOM 620 C CA . LEU A 1 75 ? -5.913 6.137 -1.842 1.00 88.00 75 LEU A CA 1
ATOM 621 C C . LEU A 1 75 ? -5.894 6.147 -3.375 1.00 88.00 75 LEU A C 1
ATOM 623 O O . LEU A 1 75 ? -5.237 5.324 -4.000 1.00 88.00 75 LEU A O 1
ATOM 627 N N . LYS A 1 76 ? -6.608 7.085 -4.004 1.00 88.19 76 LYS A N 1
ATOM 628 C CA . LYS A 1 76 ? -6.606 7.199 -5.465 1.00 88.19 76 LYS A CA 1
ATOM 629 C C . LYS A 1 76 ? -5.233 7.620 -5.994 1.00 88.19 76 LYS A C 1
ATOM 631 O O . LYS A 1 76 ? -4.807 7.108 -7.023 1.00 88.19 76 LYS A O 1
ATOM 636 N N . GLY A 1 77 ? -4.556 8.528 -5.292 1.00 86.25 77 GLY A N 1
ATOM 637 C CA . GLY A 1 77 ? -3.203 8.968 -5.617 1.00 86.25 77 GLY A CA 1
ATOM 638 C C . GLY A 1 77 ? -2.200 7.821 -5.557 1.00 86.25 77 GLY A C 1
ATOM 639 O O . GLY A 1 77 ? -1.450 7.636 -6.506 1.00 86.25 77 GLY A O 1
ATOM 640 N N . THR A 1 78 ? -2.243 6.989 -4.511 1.00 85.69 78 THR A N 1
ATOM 641 C CA . THR A 1 78 ? -1.324 5.841 -4.376 1.00 85.69 78 THR A CA 1
ATOM 642 C C . THR A 1 78 ? -1.537 4.754 -5.425 1.00 85.69 78 THR A C 1
ATOM 644 O O . THR A 1 78 ? -0.618 3.988 -5.705 1.00 85.69 78 THR A O 1
ATOM 647 N N . MET A 1 79 ? -2.738 4.667 -5.994 1.00 83.06 79 MET A N 1
ATOM 648 C CA . MET A 1 79 ? -3.080 3.723 -7.060 1.00 83.06 79 MET A CA 1
ATOM 649 C C . MET A 1 79 ? -2.852 4.290 -8.469 1.00 83.06 79 MET A C 1
ATOM 651 O O . MET A 1 79 ? -3.024 3.565 -9.446 1.00 83.06 79 MET A O 1
ATOM 655 N N . SER A 1 80 ? -2.525 5.577 -8.589 1.00 81.81 80 SER A N 1
ATOM 656 C CA . SER A 1 80 ? -2.305 6.237 -9.874 1.00 81.81 80 SER A CA 1
ATOM 657 C C . SER A 1 80 ? -0.888 5.981 -10.393 1.00 81.81 80 SER A C 1
ATOM 659 O O . SER A 1 80 ? 0.059 5.914 -9.614 1.00 81.81 80 SER A O 1
ATOM 661 N N . HIS A 1 81 ? -0.732 5.910 -11.718 1.00 72.88 81 HIS A N 1
ATOM 662 C CA . HIS A 1 81 ? 0.579 5.862 -12.398 1.00 72.88 81 HIS A CA 1
ATOM 663 C C . HIS A 1 81 ? 1.170 7.248 -12.654 1.00 72.88 81 HIS A C 1
ATOM 665 O O . HIS A 1 81 ? 2.177 7.384 -13.345 1.00 72.88 81 HIS A O 1
ATOM 671 N N . GLU A 1 82 ? 0.516 8.293 -12.152 1.00 77.19 82 GLU A N 1
ATOM 672 C CA . GLU A 1 82 ? 1.020 9.656 -12.240 1.00 77.19 82 GLU A CA 1
ATOM 673 C C . GLU A 1 82 ? 2.353 9.795 -11.495 1.00 77.19 82 GLU A C 1
ATOM 675 O O . GLU A 1 82 ? 2.624 9.112 -10.507 1.00 77.19 82 GLU A O 1
ATOM 680 N N . GLN A 1 83 ? 3.198 10.713 -11.964 1.00 80.62 83 GLN A N 1
ATOM 681 C CA . GLN A 1 83 ? 4.447 11.013 -11.275 1.00 80.62 83 GLN A CA 1
ATOM 682 C C . GLN A 1 83 ? 4.153 11.492 -9.851 1.00 80.62 83 GLN A C 1
ATOM 684 O O . GLN A 1 83 ? 3.227 12.279 -9.627 1.00 80.62 83 GLN A O 1
ATOM 689 N N . CYS A 1 84 ? 4.983 11.059 -8.899 1.00 80.50 84 CYS A N 1
ATOM 690 C CA . CYS A 1 84 ? 4.833 11.410 -7.489 1.00 80.50 84 CYS A CA 1
ATOM 691 C C . CYS A 1 84 ? 4.694 12.925 -7.281 1.00 80.50 84 CYS A C 1
ATOM 693 O O . CYS A 1 84 ? 3.864 13.346 -6.484 1.00 80.50 84 CYS A O 1
ATOM 695 N N . GLU A 1 85 ? 5.434 13.745 -8.032 1.00 83.81 85 GLU A N 1
ATOM 696 C CA . GLU A 1 85 ? 5.369 15.211 -7.947 1.00 83.81 85 GLU A CA 1
ATOM 697 C C . GLU A 1 85 ? 3.965 15.759 -8.234 1.00 83.81 85 GLU A C 1
ATOM 699 O O . GLU A 1 85 ? 3.454 16.592 -7.483 1.00 83.81 85 GLU A O 1
ATOM 704 N N . HIS A 1 86 ? 3.300 15.247 -9.273 1.00 85.56 86 HIS A N 1
ATOM 705 C CA . HIS A 1 86 ? 1.942 15.657 -9.627 1.00 85.56 86 HIS A CA 1
ATOM 706 C C . HIS A 1 86 ? 0.922 15.225 -8.570 1.00 85.56 86 HIS A C 1
ATOM 708 O O . HIS A 1 86 ? 0.058 16.022 -8.191 1.00 85.56 86 HIS A O 1
ATOM 714 N N . ILE A 1 87 ? 1.051 14.002 -8.049 1.00 86.19 87 ILE A N 1
ATOM 715 C CA . ILE A 1 87 ? 0.195 13.493 -6.970 1.00 86.19 87 ILE A CA 1
ATOM 716 C C . ILE A 1 87 ? 0.356 14.370 -5.725 1.00 86.19 87 ILE A C 1
ATOM 718 O O . ILE A 1 87 ? -0.639 14.854 -5.183 1.00 86.19 87 ILE A O 1
ATOM 722 N N . PHE A 1 88 ? 1.595 14.637 -5.307 1.00 86.50 88 PHE A N 1
ATOM 723 C CA . PHE A 1 88 ? 1.885 15.463 -4.136 1.00 86.50 88 PHE A CA 1
ATOM 724 C C . PHE A 1 88 ? 1.378 16.889 -4.300 1.00 86.50 88 PHE A C 1
ATOM 726 O O . PHE A 1 88 ? 0.694 17.392 -3.417 1.00 86.50 88 PHE A O 1
ATOM 733 N N . HIS A 1 89 ? 1.611 17.519 -5.447 1.00 87.19 89 HIS A N 1
ATOM 734 C CA . HIS A 1 89 ? 1.097 18.856 -5.721 1.00 87.19 89 HIS A CA 1
ATOM 735 C C . HIS A 1 89 ? -0.443 18.913 -5.667 1.00 87.19 89 HIS A C 1
ATOM 737 O O . HIS A 1 89 ? -1.016 19.840 -5.087 1.00 87.19 89 HIS A O 1
ATOM 743 N N . ASN A 1 90 ? -1.132 17.901 -6.203 1.00 87.31 90 ASN A N 1
ATOM 744 C CA . ASN A 1 90 ? -2.593 17.811 -6.144 1.00 87.31 90 ASN A CA 1
ATOM 745 C C . ASN A 1 90 ? -3.109 17.588 -4.712 1.00 87.31 90 ASN A C 1
ATOM 747 O O . ASN A 1 90 ? -4.123 18.173 -4.320 1.00 87.31 90 ASN A O 1
ATOM 751 N N . LEU A 1 91 ? -2.407 16.777 -3.918 1.00 87.12 91 LEU A N 1
ATOM 752 C CA . LEU A 1 91 ? -2.724 16.543 -2.510 1.00 87.12 91 LEU A CA 1
ATOM 753 C C . LEU A 1 91 ? -2.471 17.792 -1.655 1.00 87.12 91 LEU A C 1
ATOM 755 O O . LEU A 1 91 ? -3.341 18.157 -0.865 1.00 87.12 91 LEU A O 1
ATOM 759 N N . CYS A 1 92 ? -1.356 18.495 -1.866 1.00 86.88 92 CYS A N 1
ATOM 760 C CA . CYS A 1 92 ? -1.042 19.754 -1.187 1.00 86.88 92 CYS A CA 1
ATOM 761 C C . CYS A 1 92 ? -2.102 20.821 -1.479 1.00 86.88 92 CYS A C 1
ATOM 763 O O . CYS A 1 92 ? -2.602 21.465 -0.557 1.00 86.88 92 CYS A O 1
ATOM 765 N N . LYS A 1 93 ? -2.530 20.950 -2.744 1.00 86.38 93 LYS A N 1
ATOM 766 C CA . LYS A 1 93 ? -3.646 21.834 -3.121 1.00 86.38 93 LYS A CA 1
ATOM 767 C C . LYS A 1 93 ? -4.955 21.444 -2.443 1.00 86.38 93 LYS A C 1
ATOM 769 O O . LYS A 1 93 ? -5.691 22.314 -1.990 1.00 86.38 93 LYS A O 1
ATOM 774 N N . ALA A 1 94 ? -5.252 20.148 -2.357 1.00 84.56 94 ALA A N 1
ATOM 775 C CA . ALA A 1 94 ? -6.470 19.664 -1.714 1.00 84.56 94 ALA A CA 1
ATOM 776 C C . ALA A 1 94 ? -6.467 19.862 -0.188 1.00 84.56 94 ALA A C 1
ATOM 778 O O . ALA A 1 94 ? -7.537 20.074 0.382 1.00 84.56 94 ALA A O 1
ATOM 779 N N . LYS A 1 95 ? -5.298 19.797 0.464 1.00 82.62 95 LYS A N 1
ATOM 780 C CA . LYS A 1 95 ? -5.146 20.027 1.909 1.00 82.62 95 LYS A CA 1
ATOM 781 C C . LYS A 1 95 ? -4.935 21.502 2.272 1.00 82.62 95 LYS A C 1
ATOM 783 O O . LYS A 1 95 ? -5.115 21.841 3.438 1.00 82.62 95 LYS A O 1
ATOM 788 N N . GLN A 1 96 ? -4.633 22.352 1.284 1.00 84.12 96 GLN A N 1
ATOM 789 C CA . GLN A 1 96 ? -4.242 23.758 1.448 1.00 84.12 96 GLN A CA 1
ATOM 790 C C . GLN A 1 96 ? -2.968 23.906 2.295 1.00 84.12 96 GLN A C 1
ATOM 792 O O . GLN A 1 96 ? -2.928 24.690 3.240 1.00 84.12 96 GLN A O 1
ATOM 797 N N . CYS A 1 97 ? -1.936 23.119 1.976 1.00 82.19 97 CYS A N 1
ATOM 798 C CA . CYS A 1 97 ? -0.636 23.220 2.644 1.00 82.19 97 CYS A CA 1
ATOM 799 C C . CYS A 1 97 ? -0.072 24.634 2.464 1.00 82.19 97 CYS A C 1
ATOM 801 O O . CYS A 1 97 ? 0.072 25.089 1.326 1.00 82.19 97 CYS A O 1
ATOM 803 N N . SER A 1 98 ? 0.212 25.309 3.577 1.00 79.88 98 SER A N 1
ATOM 804 C CA . SER A 1 98 ? 0.774 26.668 3.566 1.00 79.88 98 SER A CA 1
ATOM 805 C C . SER A 1 98 ? 2.250 26.666 3.953 1.00 79.88 98 SER A C 1
ATOM 807 O O . SER A 1 98 ? 3.024 27.420 3.369 1.00 79.88 98 SER A O 1
ATOM 809 N N . ASP A 1 99 ? 2.633 25.760 4.856 1.00 87.12 99 ASP A N 1
ATOM 810 C CA . ASP A 1 99 ? 3.980 25.668 5.416 1.00 87.12 99 ASP A CA 1
ATOM 811 C C . ASP A 1 99 ? 4.656 24.326 5.083 1.00 87.12 99 ASP A C 1
ATOM 813 O O . ASP A 1 99 ? 3.992 23.316 4.820 1.00 87.12 99 ASP A O 1
ATOM 817 N N . ASP A 1 100 ? 5.990 24.288 5.166 1.00 85.69 100 ASP A N 1
ATOM 818 C CA . ASP A 1 100 ? 6.796 23.073 4.950 1.00 85.69 100 ASP A CA 1
ATOM 819 C C . ASP A 1 100 ? 6.415 21.938 5.919 1.00 85.69 100 ASP A C 1
ATOM 821 O O . ASP A 1 100 ? 6.417 20.760 5.553 1.00 85.69 100 ASP A O 1
ATOM 825 N N . GLU A 1 101 ? 6.000 22.286 7.139 1.00 86.50 101 GLU A N 1
ATOM 826 C CA . GLU A 1 101 ? 5.499 21.333 8.133 1.00 86.50 101 GLU A CA 1
ATOM 827 C C . GLU A 1 101 ? 4.241 20.596 7.651 1.00 86.50 101 GLU A C 1
ATOM 829 O O . GLU A 1 101 ? 4.108 19.390 7.863 1.00 86.50 101 GLU A O 1
ATOM 834 N N . ASP A 1 102 ? 3.328 21.272 6.949 1.00 85.31 102 ASP A N 1
ATOM 835 C CA . ASP A 1 102 ? 2.123 20.627 6.416 1.00 85.31 102 ASP A CA 1
ATOM 836 C C . ASP A 1 102 ? 2.465 19.629 5.309 1.00 85.31 102 ASP A C 1
ATOM 838 O O . ASP A 1 102 ? 1.839 18.569 5.200 1.00 85.31 102 ASP A O 1
ATOM 842 N N . VAL A 1 103 ? 3.475 19.953 4.498 1.00 86.56 103 VAL A N 1
ATOM 843 C CA . VAL A 1 103 ? 3.976 19.070 3.440 1.00 86.56 103 VAL A CA 1
ATOM 844 C C . VAL A 1 103 ? 4.630 17.831 4.052 1.00 86.56 103 VAL A C 1
ATOM 846 O O . VAL A 1 103 ? 4.356 16.712 3.609 1.00 86.56 103 VAL A O 1
ATOM 849 N N . LEU A 1 104 ? 5.428 17.999 5.112 1.00 88.44 104 LEU A N 1
ATOM 850 C CA . LEU A 1 104 ? 6.031 16.884 5.843 1.00 88.44 104 LEU A CA 1
ATOM 851 C C . LEU A 1 104 ? 4.964 15.967 6.449 1.00 88.44 104 LEU A C 1
ATOM 853 O O . LEU A 1 104 ? 4.993 14.758 6.204 1.00 88.44 104 LEU A O 1
ATOM 857 N N . LYS A 1 105 ? 3.970 16.515 7.154 1.00 87.12 105 LYS A N 1
ATOM 858 C CA . LYS A 1 105 ? 2.858 15.727 7.719 1.00 87.12 105 LYS A CA 1
ATOM 859 C C . LYS A 1 105 ? 2.088 14.967 6.641 1.00 87.12 105 LYS A C 1
ATOM 861 O O . LYS A 1 105 ? 1.784 13.783 6.809 1.00 87.12 105 LYS A O 1
ATOM 866 N N . LEU A 1 106 ? 1.821 15.616 5.507 1.00 88.81 106 LEU A N 1
ATOM 867 C CA . LEU A 1 106 ? 1.179 14.980 4.359 1.00 88.81 106 LEU A CA 1
ATOM 868 C C . LEU A 1 106 ? 2.040 13.848 3.779 1.00 88.81 106 LEU A C 1
ATOM 870 O O . LEU A 1 106 ? 1.509 12.791 3.444 1.00 88.81 106 LEU A O 1
ATOM 874 N N . SER A 1 107 ? 3.359 14.029 3.692 1.00 88.88 107 SER A N 1
ATOM 875 C CA . SER A 1 107 ? 4.276 12.994 3.202 1.00 88.88 107 SER A CA 1
ATOM 876 C C . SER A 1 107 ? 4.311 11.757 4.103 1.00 88.88 107 SER A C 1
ATOM 878 O O . SER A 1 107 ? 4.275 10.633 3.595 1.00 88.88 107 SER A O 1
ATOM 880 N N . ILE A 1 108 ? 4.286 11.948 5.428 1.00 90.00 108 ILE A N 1
ATOM 881 C CA . ILE A 1 108 ? 4.234 10.857 6.411 1.00 90.00 108 ILE A CA 1
ATOM 882 C C . ILE A 1 108 ? 2.878 10.145 6.332 1.00 90.00 108 ILE A C 1
ATOM 884 O O . ILE A 1 108 ? 2.813 8.917 6.349 1.00 90.00 108 ILE A O 1
ATOM 888 N N . ALA A 1 109 ? 1.781 10.890 6.181 1.00 89.50 109 ALA A N 1
ATOM 889 C CA . ALA A 1 109 ? 0.462 10.295 5.986 1.00 89.50 109 ALA A CA 1
ATOM 890 C C . ALA A 1 109 ? 0.393 9.483 4.679 1.00 89.50 109 ALA A C 1
ATOM 892 O O . ALA A 1 109 ? -0.080 8.345 4.675 1.00 89.50 109 ALA A O 1
ATOM 893 N N . TYR A 1 110 ? 0.916 10.028 3.576 1.00 90.19 110 TYR A N 1
ATOM 894 C CA . TYR A 1 110 ? 0.971 9.345 2.283 1.00 90.19 110 TYR A CA 1
ATOM 895 C C . TYR A 1 110 ? 1.800 8.057 2.354 1.00 90.19 110 TYR A C 1
ATOM 897 O O . TYR A 1 110 ? 1.349 7.007 1.891 1.00 90.19 110 TYR A O 1
ATOM 905 N N . SER A 1 111 ? 2.973 8.093 2.995 1.00 90.12 111 SER A N 1
ATOM 906 C CA . SER A 1 111 ? 3.802 6.897 3.190 1.00 90.12 111 SER A CA 1
ATOM 907 C C . SER A 1 111 ? 3.115 5.854 4.082 1.00 90.12 111 SER A C 1
ATOM 909 O O . SER A 1 111 ? 3.221 4.651 3.813 1.00 90.12 111 SER A O 1
ATOM 911 N N . GLY A 1 112 ? 2.334 6.295 5.073 1.00 90.81 112 GLY A N 1
ATOM 912 C CA . GLY A 1 112 ? 1.450 5.448 5.870 1.00 90.81 112 GLY A CA 1
ATOM 913 C C . GLY A 1 112 ? 0.408 4.728 5.011 1.00 90.81 112 GLY A C 1
ATOM 914 O O . GLY A 1 112 ? 0.258 3.510 5.127 1.00 90.81 112 GLY A O 1
ATOM 915 N N . VAL A 1 113 ? -0.256 5.437 4.089 1.00 91.00 113 VAL A N 1
ATOM 916 C CA . VAL A 1 113 ? -1.253 4.845 3.173 1.00 91.00 113 VAL A CA 1
ATOM 917 C C . VAL A 1 113 ? -0.599 3.847 2.219 1.00 91.00 113 VAL A C 1
ATOM 919 O O . VAL A 1 113 ? -1.124 2.750 2.033 1.00 91.00 113 VAL A O 1
ATOM 922 N N . VAL A 1 114 ? 0.564 4.178 1.649 1.00 90.06 114 VAL A N 1
ATOM 923 C CA . VAL A 1 114 ? 1.322 3.260 0.780 1.00 90.06 114 VAL A CA 1
ATOM 924 C C . VAL A 1 114 ? 1.730 1.997 1.540 1.00 90.06 114 VAL A C 1
ATOM 926 O O . VAL A 1 114 ? 1.595 0.888 1.020 1.00 90.06 114 VAL A O 1
ATOM 929 N N . SER A 1 115 ? 2.204 2.142 2.777 1.00 90.38 115 SER A N 1
ATOM 930 C CA . SER A 1 115 ? 2.621 1.017 3.621 1.00 90.38 115 SER A CA 1
ATOM 931 C C . SER A 1 115 ? 1.444 0.131 4.015 1.00 90.38 115 SER A C 1
ATOM 933 O O . SER A 1 115 ? 1.551 -1.095 3.940 1.00 90.38 115 SER A O 1
ATOM 935 N N . LEU A 1 116 ? 0.311 0.743 4.370 1.00 91.12 116 LEU A N 1
ATOM 936 C CA . LEU A 1 116 ? -0.942 0.045 4.627 1.00 91.12 116 LEU A CA 1
ATOM 937 C C . LEU A 1 116 ? -1.383 -0.733 3.386 1.00 91.12 116 LEU A C 1
ATOM 939 O O . LEU A 1 116 ? -1.575 -1.943 3.463 1.00 91.12 116 LEU A O 1
ATOM 943 N N . LEU A 1 117 ? -1.473 -0.075 2.229 1.00 89.94 117 LEU A N 1
ATOM 944 C CA . LEU A 1 117 ? -1.920 -0.714 0.996 1.00 89.94 117 LEU A CA 1
ATOM 945 C C . LEU A 1 117 ? -0.978 -1.853 0.589 1.00 89.94 117 LEU A C 1
ATOM 947 O O . LEU A 1 117 ? -1.437 -2.940 0.256 1.00 89.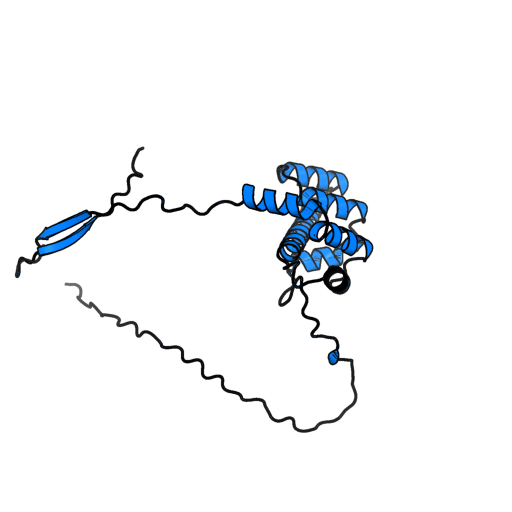94 117 LEU A O 1
ATOM 951 N N . ARG A 1 118 ? 0.33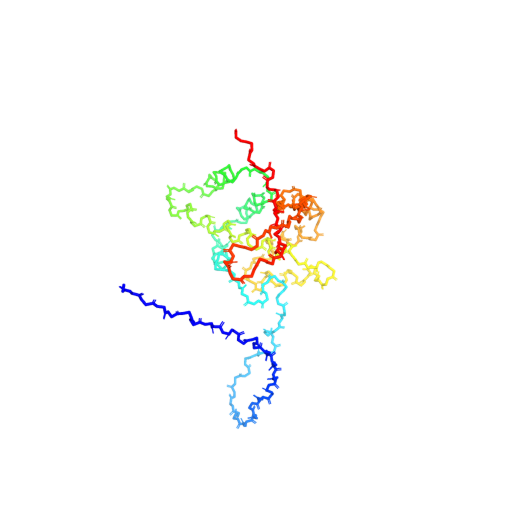9 -1.664 0.710 1.00 88.50 118 ARG A N 1
ATOM 952 C CA . ARG A 1 118 ? 1.332 -2.719 0.468 1.00 88.50 118 ARG A CA 1
ATOM 953 C C . ARG A 1 118 ? 1.138 -3.921 1.392 1.00 88.50 118 ARG A C 1
ATOM 955 O O . ARG A 1 118 ? 1.312 -5.050 0.940 1.00 88.50 118 ARG A O 1
ATOM 962 N N . ALA A 1 119 ? 0.840 -3.701 2.670 1.00 88.25 119 ALA A N 1
ATOM 963 C CA . ALA A 1 119 ? 0.602 -4.784 3.620 1.00 88.25 119 ALA A CA 1
ATOM 964 C C . ALA A 1 119 ? -0.684 -5.542 3.279 1.00 88.25 119 ALA A C 1
ATOM 966 O O . ALA A 1 119 ? -0.680 -6.767 3.198 1.00 88.25 119 ALA A O 1
ATOM 967 N N . VAL A 1 120 ? -1.757 -4.806 2.994 1.00 89.38 120 VAL A N 1
ATOM 968 C CA . VAL A 1 120 ? -3.064 -5.388 2.700 1.00 89.38 120 VAL A CA 1
ATOM 969 C C . VAL A 1 120 ? -3.068 -6.127 1.351 1.00 89.38 120 VAL A C 1
ATOM 971 O O . VAL A 1 120 ? -3.603 -7.226 1.258 1.00 89.38 120 VAL A O 1
ATOM 974 N N . LEU A 1 121 ? -2.421 -5.590 0.315 1.00 87.38 121 LEU A N 1
ATOM 975 C CA . LEU A 1 121 ? -2.322 -6.238 -1.001 1.00 87.38 121 LEU A CA 1
ATOM 976 C C . LEU A 1 121 ? -1.461 -7.514 -0.994 1.00 87.38 121 LEU A C 1
ATOM 978 O O . LEU A 1 121 ? -1.578 -8.344 -1.890 1.00 87.38 121 LEU A O 1
ATOM 982 N N . LYS A 1 122 ? -0.593 -7.696 0.010 1.00 85.56 122 LYS A N 1
ATOM 983 C CA . LYS A 1 122 ? 0.186 -8.933 0.194 1.00 85.56 122 LYS A CA 1
ATOM 984 C C . LYS A 1 122 ? -0.617 -10.058 0.845 1.00 85.56 122 LYS A C 1
ATOM 986 O O . LYS A 1 122 ? -0.116 -11.180 0.940 1.00 85.56 122 LYS A O 1
ATOM 991 N N . ILE A 1 123 ? -1.827 -9.776 1.322 1.00 85.44 123 ILE A N 1
ATOM 992 C CA . ILE A 1 123 ? -2.652 -10.764 2.006 1.00 85.44 123 ILE A CA 1
ATOM 993 C C . ILE A 1 123 ? -3.068 -11.858 1.027 1.00 85.44 123 ILE A C 1
ATOM 995 O O . ILE A 1 123 ? -3.519 -11.609 -0.090 1.00 85.44 123 ILE A O 1
ATOM 999 N N . ASN A 1 124 ? -2.958 -13.104 1.479 1.00 80.69 124 ASN A N 1
ATOM 1000 C CA . ASN A 1 124 ? -3.466 -14.230 0.721 1.00 80.69 124 ASN A CA 1
ATOM 1001 C C . ASN A 1 124 ? -5.000 -14.270 0.804 1.00 80.69 124 ASN A C 1
ATOM 1003 O O . ASN A 1 124 ? -5.582 -14.722 1.792 1.00 80.69 124 ASN A O 1
ATOM 1007 N N . MET A 1 125 ? -5.653 -13.843 -0.276 1.00 81.75 125 MET A N 1
ATOM 1008 C CA . MET A 1 125 ? -7.116 -13.826 -0.403 1.00 81.75 125 MET A CA 1
ATOM 1009 C C . MET A 1 125 ? -7.763 -15.220 -0.299 1.00 81.75 125 MET A C 1
ATOM 1011 O O . MET A 1 125 ? -8.972 -15.319 -0.116 1.00 81.75 125 MET A O 1
ATOM 1015 N N . LYS A 1 126 ? -6.985 -16.310 -0.414 1.00 79.94 126 LYS A N 1
ATOM 1016 C CA . LYS A 1 126 ? -7.491 -17.684 -0.240 1.00 79.94 126 LYS A CA 1
ATOM 1017 C C . LYS A 1 126 ? -7.679 -18.063 1.227 1.00 79.94 126 LYS A C 1
ATOM 1019 O O . LYS A 1 126 ? -8.487 -18.936 1.523 1.0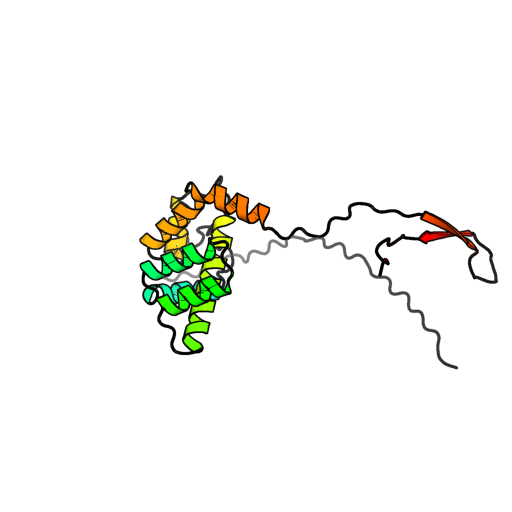0 79.94 126 LYS A O 1
ATOM 1024 N N . THR A 1 127 ? -6.911 -17.455 2.131 1.00 81.12 127 THR A N 1
ATOM 1025 C CA . THR A 1 127 ? -6.920 -17.792 3.563 1.00 81.12 127 THR A CA 1
ATOM 1026 C C . THR A 1 127 ? -7.636 -16.739 4.398 1.00 81.12 127 THR A C 1
ATOM 1028 O O . THR A 1 127 ? -8.239 -17.075 5.415 1.00 81.12 127 THR A O 1
ATOM 1031 N N . VAL A 1 128 ? -7.607 -15.473 3.975 1.00 84.12 128 VAL A N 1
ATOM 1032 C CA . VAL A 1 128 ? -8.206 -14.355 4.713 1.00 84.12 128 VAL A CA 1
ATOM 1033 C C . VAL A 1 128 ? -9.514 -13.926 4.058 1.00 84.12 128 VAL A C 1
ATOM 1035 O O . VAL A 1 128 ? -9.556 -13.613 2.871 1.00 84.12 128 VAL A O 1
ATOM 1038 N N . ARG A 1 129 ? -10.590 -13.889 4.853 1.00 87.06 129 ARG A N 1
ATOM 1039 C CA . ARG A 1 129 ? -11.902 -13.380 4.427 1.00 87.06 129 ARG A CA 1
ATOM 1040 C C . ARG A 1 129 ? -11.967 -11.862 4.560 1.00 87.06 129 ARG A C 1
ATOM 1042 O O . ARG A 1 129 ? -11.369 -11.296 5.474 1.00 87.06 129 ARG A O 1
ATOM 1049 N N . GLU A 1 130 ? -12.800 -11.233 3.738 1.00 87.38 130 GLU A N 1
ATOM 1050 C CA . GLU A 1 130 ? -13.064 -9.789 3.787 1.00 87.38 130 GLU A CA 1
ATOM 1051 C C . GLU A 1 130 ? -13.492 -9.318 5.185 1.00 87.38 130 GLU A C 1
ATOM 1053 O O . GLU A 1 130 ? -12.942 -8.357 5.712 1.00 87.38 130 GLU A O 1
ATOM 1058 N N . SER A 1 131 ? -14.373 -10.066 5.859 1.00 85.31 131 SER A N 1
ATOM 1059 C CA . SER A 1 131 ? -14.813 -9.749 7.225 1.00 85.31 131 SER A CA 1
ATOM 1060 C C . SER A 1 131 ? -13.678 -9.750 8.254 1.00 85.31 131 SER A C 1
ATOM 1062 O O . SER A 1 131 ? -13.765 -9.072 9.273 1.00 85.31 131 SER A O 1
ATOM 1064 N N . THR A 1 132 ? -12.644 -10.568 8.035 1.00 85.69 132 THR A N 1
ATOM 1065 C CA . THR A 1 132 ? -11.478 -10.631 8.926 1.00 85.69 132 THR A CA 1
ATOM 1066 C C . THR A 1 132 ? -10.591 -9.418 8.689 1.00 85.69 132 THR A C 1
ATOM 1068 O O . THR A 1 132 ? -10.232 -8.739 9.644 1.00 85.69 132 THR A O 1
ATOM 1071 N N . LEU A 1 133 ? -10.334 -9.085 7.420 1.00 86.81 133 LEU A N 1
ATOM 1072 C CA . LEU A 1 133 ? -9.593 -7.879 7.063 1.00 86.81 133 LEU A CA 1
ATOM 1073 C C . LEU A 1 133 ? -10.272 -6.617 7.613 1.00 86.81 133 LEU A C 1
ATOM 1075 O O . LEU A 1 133 ? -9.610 -5.770 8.203 1.00 86.81 133 LEU A O 1
ATOM 1079 N N . GLN A 1 134 ? -11.592 -6.503 7.467 1.00 87.94 134 GLN A N 1
ATOM 1080 C CA . GLN A 1 134 ? -12.334 -5.344 7.955 1.00 87.94 134 GLN A CA 1
ATOM 1081 C C . GLN A 1 134 ? -12.204 -5.186 9.477 1.00 87.94 134 GLN A C 1
ATOM 1083 O O . GLN A 1 134 ? -11.946 -4.084 9.958 1.00 87.94 134 GLN A O 1
ATOM 1088 N N . LYS A 1 135 ? -12.318 -6.284 10.237 1.00 85.81 135 LYS A N 1
ATOM 1089 C CA . LYS A 1 135 ? -12.119 -6.276 11.695 1.00 85.81 135 LYS A CA 1
ATOM 1090 C C . LYS A 1 135 ? -10.699 -5.885 12.083 1.00 85.81 135 LYS A C 1
ATOM 1092 O O . LYS A 1 135 ? -10.535 -5.114 13.022 1.00 85.81 135 LYS A O 1
ATOM 1097 N N . ASP A 1 136 ? -9.698 -6.358 11.348 1.00 86.75 136 ASP A N 1
ATOM 1098 C CA . ASP A 1 136 ? -8.301 -6.000 11.594 1.00 86.75 136 ASP A CA 1
ATOM 1099 C C . ASP A 1 136 ? -8.039 -4.510 11.339 1.00 86.75 136 ASP A C 1
ATOM 1101 O O . ASP A 1 136 ? -7.350 -3.864 12.127 1.00 86.75 136 ASP A O 1
ATOM 1105 N N . LEU A 1 137 ? -8.619 -3.940 10.276 1.00 87.19 137 LEU A N 1
ATOM 1106 C CA . LEU A 1 137 ? -8.517 -2.508 9.969 1.00 87.19 137 LEU A CA 1
ATOM 1107 C C . LEU A 1 137 ? -9.231 -1.645 11.020 1.00 87.19 137 LEU A C 1
ATOM 1109 O O . LEU A 1 137 ? -8.682 -0.635 11.460 1.00 87.19 137 LEU A O 1
ATOM 1113 N N . ILE A 1 138 ? -10.411 -2.067 11.481 1.00 86.81 138 ILE A N 1
ATOM 1114 C CA . ILE A 1 138 ? -11.121 -1.396 12.581 1.00 86.81 138 ILE A CA 1
ATOM 1115 C C . ILE A 1 138 ? -10.314 -1.508 13.882 1.00 86.81 138 ILE A C 1
ATOM 1117 O O . ILE A 1 138 ? -10.167 -0.526 14.605 1.00 86.81 138 ILE A O 1
ATOM 1121 N N . GLY A 1 139 ? -9.720 -2.673 14.156 1.00 82.31 139 GLY A N 1
ATOM 1122 C CA . GLY A 1 139 ? -8.844 -2.900 15.308 1.00 82.31 139 GLY A CA 1
ATOM 1123 C C . GLY A 1 139 ? -7.531 -2.109 15.262 1.00 82.31 139 GLY A C 1
ATOM 1124 O O . GLY A 1 139 ? -6.901 -1.907 16.301 1.00 82.31 139 GLY A O 1
ATOM 1125 N N . LEU A 1 140 ? -7.125 -1.635 14.081 1.00 83.06 140 LEU A N 1
ATOM 1126 C CA . LEU A 1 140 ? -6.036 -0.673 13.921 1.00 83.06 140 LEU A CA 1
ATOM 1127 C C . LEU A 1 140 ? -6.470 0.762 14.254 1.00 83.06 140 LEU A C 1
ATOM 1129 O O . LEU A 1 140 ? -5.599 1.579 14.504 1.00 83.06 140 LEU A O 1
ATOM 1133 N N . GLY A 1 141 ? -7.770 1.067 14.312 1.00 82.12 141 GLY A N 1
ATOM 1134 C CA . GLY A 1 141 ? -8.297 2.417 14.551 1.00 82.12 141 GLY A CA 1
ATOM 1135 C C . GLY A 1 141 ? -8.780 3.131 13.286 1.00 82.12 141 GLY A C 1
ATOM 1136 O O . GLY A 1 141 ? -9.039 4.331 13.321 1.00 82.12 141 GLY A O 1
ATOM 1137 N N . ILE A 1 142 ? -8.914 2.416 12.163 1.00 86.12 142 ILE A N 1
ATOM 1138 C CA . ILE A 1 142 ? -9.457 2.976 10.921 1.00 86.12 142 ILE A CA 1
ATOM 1139 C C . ILE A 1 142 ? -10.996 2.965 10.997 1.00 86.12 142 ILE A C 1
ATOM 1141 O O . ILE A 1 142 ? -11.577 1.915 11.283 1.00 86.12 142 ILE A O 1
ATOM 1145 N N . PRO A 1 143 ? -11.681 4.090 10.708 1.00 86.44 143 PRO A N 1
ATOM 1146 C CA . PRO A 1 143 ? -13.139 4.145 10.647 1.00 86.44 143 PRO A CA 1
ATOM 1147 C C . PRO A 1 143 ? -13.727 3.098 9.694 1.00 86.44 143 PRO A C 1
ATOM 1149 O O . PRO A 1 143 ? -13.182 2.863 8.615 1.00 86.44 143 PRO A O 1
ATOM 1152 N N . GLU A 1 144 ? -14.873 2.516 10.054 1.00 86.50 144 GLU A N 1
ATOM 1153 C CA . GLU A 1 144 ? -15.500 1.411 9.312 1.00 86.50 144 GLU A CA 1
ATOM 1154 C C . GLU A 1 144 ? -15.742 1.729 7.826 1.00 86.50 144 GLU A C 1
ATOM 1156 O O . GLU A 1 144 ? -15.484 0.886 6.964 1.00 86.50 144 GLU A O 1
ATOM 1161 N N . ASP A 1 145 ? -16.146 2.963 7.513 1.00 87.31 145 ASP A N 1
ATOM 1162 C CA . ASP A 1 145 ? -16.340 3.424 6.132 1.00 87.31 145 ASP A CA 1
ATOM 1163 C C . ASP A 1 145 ? -15.050 3.316 5.302 1.00 87.31 145 ASP A C 1
ATOM 1165 O O . ASP A 1 145 ? -15.059 2.831 4.169 1.00 87.31 145 ASP A O 1
ATOM 1169 N N . LEU A 1 146 ? -13.925 3.750 5.881 1.00 86.12 146 LEU A N 1
ATOM 1170 C CA . LEU A 1 146 ? -12.618 3.729 5.225 1.00 86.12 146 LEU A CA 1
ATOM 1171 C C . LEU A 1 146 ? -12.065 2.302 5.160 1.00 86.12 146 LEU A C 1
ATOM 1173 O O . LEU A 1 146 ? -11.456 1.922 4.161 1.00 86.12 146 LEU A O 1
ATOM 1177 N N . ALA A 1 147 ? -12.323 1.490 6.188 1.00 87.88 147 ALA A N 1
ATOM 1178 C CA . ALA A 1 147 ? -11.978 0.075 6.184 1.00 87.88 147 ALA A CA 1
ATOM 1179 C C . ALA A 1 147 ? -12.711 -0.680 5.061 1.00 87.88 147 ALA A C 1
ATOM 1181 O O . ALA A 1 147 ? -12.093 -1.497 4.376 1.00 87.88 147 ALA A O 1
ATOM 1182 N N . SER A 1 148 ? -13.992 -0.374 4.818 1.00 90.06 148 SER A N 1
ATOM 1183 C CA . SER A 1 148 ? -14.757 -0.932 3.693 1.00 90.06 148 SER A CA 1
ATOM 1184 C C . SER A 1 148 ? -14.164 -0.524 2.343 1.00 90.06 148 SER A C 1
ATOM 1186 O O . SER A 1 148 ? -14.021 -1.364 1.455 1.00 90.06 148 SER A O 1
ATOM 1188 N N . ASP A 1 149 ? -13.763 0.740 2.188 1.00 89.56 149 ASP A N 1
ATOM 1189 C CA . ASP A 1 149 ? -13.131 1.215 0.953 1.00 89.56 149 ASP A CA 1
ATOM 1190 C C . ASP A 1 149 ? -11.803 0.487 0.677 1.00 89.56 149 ASP A C 1
ATOM 1192 O O . ASP A 1 149 ? -11.559 0.062 -0.453 1.00 89.56 149 ASP A O 1
ATOM 1196 N N . VAL A 1 150 ? -10.988 0.245 1.708 1.00 88.75 150 VAL A N 1
ATOM 1197 C CA . VAL A 1 150 ? -9.762 -0.565 1.588 1.00 88.75 150 VAL A CA 1
ATOM 1198 C C . VAL A 1 150 ? -10.084 -2.027 1.257 1.00 88.75 150 VAL A C 1
ATOM 1200 O O . VAL A 1 150 ? -9.443 -2.607 0.382 1.00 88.75 150 VAL A O 1
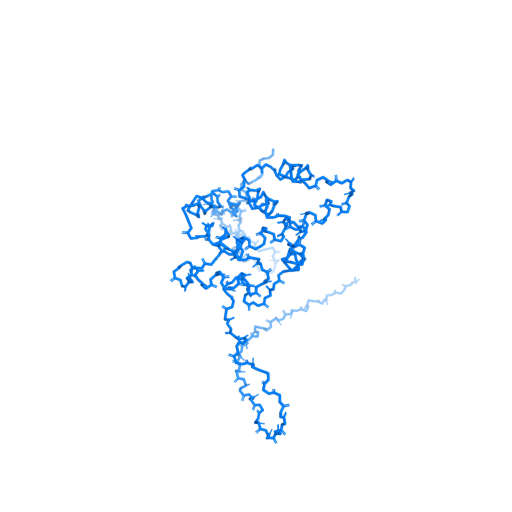ATOM 1203 N N . CYS A 1 151 ? -11.104 -2.624 1.880 1.00 89.56 151 CYS A N 1
ATOM 1204 C CA . CYS A 1 151 ? -11.529 -3.994 1.571 1.00 89.56 151 CYS A CA 1
ATOM 1205 C C . CYS A 1 151 ? -11.955 -4.148 0.104 1.00 89.56 151 CYS A C 1
ATOM 1207 O O . CYS A 1 151 ? -11.548 -5.108 -0.552 1.00 89.56 151 CYS A O 1
ATOM 1209 N N . LYS A 1 152 ? -12.676 -3.167 -0.452 1.00 90.19 152 LYS A N 1
ATOM 1210 C CA . LYS A 1 152 ? -13.064 -3.145 -1.874 1.00 90.19 152 LYS A CA 1
ATOM 1211 C C . LYS A 1 152 ? -11.869 -3.062 -2.819 1.00 90.19 152 LYS A C 1
ATOM 1213 O O . LYS A 1 152 ? -11.949 -3.578 -3.928 1.00 90.19 152 LYS A O 1
ATOM 1218 N N . ILE A 1 153 ? -10.765 -2.435 -2.417 1.00 88.62 153 ILE A N 1
ATOM 1219 C CA . ILE A 1 153 ? -9.549 -2.400 -3.243 1.00 88.62 153 ILE A CA 1
ATOM 1220 C C . ILE A 1 153 ? -8.928 -3.801 -3.355 1.00 88.62 153 ILE A C 1
ATOM 1222 O O . ILE A 1 153 ? -8.389 -4.153 -4.402 1.00 88.62 153 ILE A O 1
ATOM 1226 N N . VAL A 1 154 ? -9.040 -4.611 -2.302 1.00 87.62 154 VAL A N 1
ATOM 1227 C CA . VAL A 1 154 ? -8.406 -5.934 -2.191 1.00 87.62 154 VAL A CA 1
ATOM 1228 C C . VAL A 1 154 ? -9.289 -7.031 -2.760 1.00 87.62 154 VAL A C 1
ATOM 1230 O O . VAL A 1 154 ? -8.836 -7.839 -3.557 1.00 87.62 154 VAL A O 1
ATOM 1233 N N . PHE A 1 155 ? -10.557 -7.063 -2.355 1.00 86.69 155 PHE A N 1
ATOM 1234 C CA . PHE A 1 155 ? -11.519 -8.092 -2.749 1.00 86.69 155 PHE A CA 1
ATOM 1235 C C . PHE A 1 155 ? -12.372 -7.688 -3.957 1.00 86.69 155 PHE A C 1
ATOM 1237 O O . PHE A 1 155 ? -13.103 -8.517 -4.497 1.00 86.69 155 PHE A O 1
ATOM 1244 N N . GLY A 1 156 ? -12.283 -6.436 -4.405 1.00 87.19 156 GLY A N 1
ATOM 1245 C CA . GLY A 1 156 ? -13.032 -5.940 -5.553 1.00 87.19 156 GLY A CA 1
ATOM 1246 C C . GLY A 1 156 ? -12.328 -6.130 -6.903 1.00 87.19 156 GLY A C 1
ATOM 1247 O O . GLY A 1 156 ? -11.196 -6.612 -6.989 1.00 87.19 156 GLY A O 1
ATOM 1248 N N . PRO A 1 157 ? -12.986 -5.706 -7.997 1.00 84.94 157 PRO A N 1
ATOM 1249 C CA . PRO A 1 157 ? -12.511 -5.934 -9.364 1.00 84.94 157 PRO A CA 1
ATOM 1250 C C . PRO A 1 157 ? -11.200 -5.197 -9.683 1.00 84.94 157 PRO A C 1
ATOM 1252 O O . PRO A 1 157 ? -10.410 -5.667 -10.507 1.00 84.94 157 PRO A O 1
ATOM 1255 N N . ALA A 1 158 ? -10.943 -4.074 -9.001 1.00 83.56 158 ALA A N 1
ATOM 1256 C CA . ALA A 1 158 ? -9.740 -3.265 -9.177 1.00 83.56 158 ALA A CA 1
ATOM 1257 C C . ALA A 1 158 ? -8.456 -4.018 -8.795 1.00 83.56 158 ALA A C 1
ATOM 1259 O O . ALA A 1 158 ? -7.419 -3.778 -9.409 1.00 83.56 158 ALA A O 1
ATOM 1260 N N . HIS A 1 159 ? -8.528 -4.971 -7.857 1.00 86.81 159 HIS A N 1
ATOM 1261 C CA . HIS A 1 159 ? -7.374 -5.732 -7.375 1.00 86.81 159 HIS A CA 1
ATOM 1262 C C . HIS A 1 159 ? -6.577 -6.382 -8.510 1.00 86.81 159 HIS A C 1
ATOM 1264 O O . HIS A 1 159 ? -5.353 -6.289 -8.563 1.00 86.81 159 HIS A O 1
ATOM 1270 N N . SER A 1 160 ? -7.280 -7.008 -9.458 1.00 85.62 160 SER A N 1
ATOM 1271 C CA . SER A 1 160 ? -6.651 -7.688 -10.594 1.00 85.62 160 SER A CA 1
ATOM 1272 C C . SER A 1 160 ? -5.851 -6.735 -11.485 1.00 85.62 160 SER A C 1
ATOM 1274 O O . SER A 1 160 ? -4.770 -7.093 -11.954 1.00 85.62 160 SER A O 1
ATOM 1276 N N . ASN A 1 161 ? -6.354 -5.514 -11.688 1.00 87.94 161 ASN A N 1
ATOM 1277 C CA . ASN A 1 161 ? -5.667 -4.503 -12.477 1.00 87.94 161 ASN A CA 1
ATOM 1278 C C . ASN A 1 161 ? -4.445 -3.963 -11.729 1.00 87.94 161 ASN A C 1
ATOM 1280 O O . ASN A 1 161 ? -3.357 -3.936 -12.293 1.00 87.94 161 ASN A O 1
ATOM 1284 N N . ILE A 1 162 ? -4.605 -3.656 -10.438 1.00 86.94 162 ILE A N 1
ATOM 1285 C CA . ILE A 1 162 ? -3.518 -3.190 -9.566 1.00 86.94 162 ILE A CA 1
ATOM 1286 C C . ILE A 1 162 ? -2.379 -4.216 -9.534 1.00 86.94 162 ILE A C 1
ATOM 1288 O O . ILE A 1 162 ? -1.220 -3.861 -9.708 1.00 86.94 162 ILE A O 1
ATOM 1292 N N . MET A 1 163 ? -2.690 -5.506 -9.363 1.00 86.88 163 MET A N 1
ATOM 1293 C CA . MET A 1 163 ? -1.674 -6.562 -9.361 1.00 86.88 163 MET A CA 1
ATOM 1294 C C . MET A 1 163 ? -0.958 -6.684 -10.705 1.00 86.88 163 MET A C 1
ATOM 1296 O O . MET A 1 163 ? 0.261 -6.845 -10.732 1.00 86.88 163 MET A O 1
ATOM 1300 N N . ARG A 1 164 ? -1.692 -6.588 -11.821 1.00 86.75 164 ARG A N 1
ATOM 1301 C CA . ARG A 1 164 ? -1.093 -6.616 -13.161 1.00 86.75 164 ARG A CA 1
ATOM 1302 C C . ARG A 1 164 ? -0.114 -5.460 -13.345 1.00 86.75 164 ARG A C 1
ATOM 1304 O O . ARG A 1 164 ? 0.987 -5.674 -13.839 1.00 86.75 164 ARG A O 1
ATOM 1311 N N . GLU A 1 165 ? -0.505 -4.264 -12.930 1.00 85.31 165 GLU A N 1
ATOM 1312 C CA . GLU A 1 165 ? 0.317 -3.062 -13.043 1.00 85.31 165 GLU A CA 1
ATOM 1313 C C . GLU A 1 165 ? 1.537 -3.111 -12.119 1.00 85.31 165 GLU A C 1
ATOM 1315 O O . GLU A 1 165 ? 2.634 -2.773 -12.550 1.00 85.31 165 GLU A O 1
ATOM 1320 N N . ILE A 1 166 ? 1.388 -3.611 -10.887 1.00 84.06 166 ILE A N 1
ATOM 1321 C CA . ILE A 1 166 ? 2.522 -3.844 -9.980 1.00 84.06 166 ILE A CA 1
ATOM 1322 C C . ILE A 1 166 ? 3.527 -4.805 -10.614 1.00 84.06 166 ILE A C 1
ATOM 1324 O O . ILE A 1 166 ? 4.724 -4.566 -10.515 1.00 84.06 166 ILE A O 1
ATOM 1328 N N . VAL A 1 167 ? 3.064 -5.878 -11.263 1.00 83.94 167 VAL A N 1
ATOM 1329 C CA . VAL A 1 167 ? 3.949 -6.837 -11.944 1.00 83.94 167 VAL A CA 1
ATOM 1330 C C . VAL A 1 167 ? 4.615 -6.208 -13.168 1.00 83.94 167 VAL A C 1
ATOM 1332 O O . VAL A 1 167 ? 5.812 -6.409 -13.355 1.00 83.94 167 VAL A O 1
ATOM 1335 N N . ALA A 1 168 ? 3.872 -5.444 -13.971 1.00 84.12 168 ALA A N 1
ATOM 1336 C CA . ALA A 1 168 ? 4.390 -4.786 -15.170 1.00 84.12 168 ALA A CA 1
ATOM 1337 C C . ALA A 1 168 ? 5.435 -3.704 -14.850 1.00 84.12 168 ALA A C 1
ATOM 1339 O O . ALA A 1 168 ? 6.422 -3.576 -15.565 1.00 84.12 168 ALA A O 1
ATOM 1340 N N . ASN A 1 169 ? 5.234 -2.961 -13.760 1.00 79.31 169 ASN A N 1
ATOM 1341 C CA . ASN A 1 169 ? 6.110 -1.874 -13.325 1.00 79.31 169 ASN A CA 1
ATOM 1342 C C . ASN A 1 169 ? 7.156 -2.321 -12.290 1.00 79.31 169 ASN A C 1
ATOM 1344 O O . ASN A 1 169 ? 7.847 -1.480 -11.711 1.00 79.31 169 ASN A O 1
ATOM 1348 N N . ASN A 1 170 ? 7.266 -3.624 -12.007 1.00 77.38 170 ASN A N 1
ATOM 1349 C CA . ASN A 1 170 ? 8.224 -4.115 -11.027 1.00 77.38 170 ASN A CA 1
ATOM 1350 C C . ASN A 1 170 ? 9.640 -4.006 -11.611 1.00 77.38 170 ASN A C 1
ATOM 1352 O O . ASN A 1 170 ? 9.907 -4.657 -12.625 1.00 77.38 170 ASN A O 1
ATOM 1356 N N . PRO A 1 171 ? 10.564 -3.240 -11.001 1.00 76.75 171 PRO A N 1
ATOM 1357 C CA . PRO A 1 171 ? 11.949 -3.231 -11.448 1.00 76.75 171 PRO A CA 1
ATOM 1358 C C . PRO A 1 171 ? 12.506 -4.654 -11.363 1.00 76.75 171 PRO A C 1
ATOM 1360 O O . PRO A 1 171 ? 12.616 -5.247 -10.287 1.00 76.75 171 PRO A O 1
ATOM 1363 N N . HIS A 1 172 ? 12.815 -5.236 -12.518 1.00 72.88 172 HIS A N 1
ATOM 1364 C CA . HIS A 1 172 ? 13.427 -6.552 -12.572 1.00 72.88 172 HIS A CA 1
ATOM 1365 C C . HIS A 1 172 ? 14.882 -6.450 -12.125 1.00 72.88 172 HIS A C 1
ATOM 1367 O O . HIS A 1 172 ? 15.612 -5.551 -12.537 1.00 72.88 172 HIS A O 1
ATOM 1373 N N . LEU A 1 173 ? 15.309 -7.396 -11.288 1.00 78.06 173 LEU A N 1
ATOM 1374 C CA . LEU A 1 173 ? 16.731 -7.576 -11.030 1.00 78.06 173 LEU A CA 1
ATOM 1375 C C . LEU A 1 173 ? 17.422 -7.946 -12.350 1.00 78.06 173 LEU A C 1
ATOM 1377 O O . LEU A 1 173 ? 16.823 -8.690 -13.139 1.00 78.06 173 LEU A O 1
ATOM 1381 N N . PRO A 1 174 ? 18.652 -7.456 -12.590 1.00 78.38 174 PRO A N 1
ATOM 1382 C CA . PRO A 1 174 ? 19.423 -7.873 -13.749 1.00 78.38 174 PRO A CA 1
ATOM 1383 C C . PRO A 1 174 ? 19.508 -9.400 -13.759 1.00 78.38 174 PRO A C 1
ATOM 1385 O O . PRO A 1 174 ? 19.823 -10.033 -12.747 1.00 78.38 174 PRO A O 1
ATOM 1388 N N . LYS A 1 175 ? 19.141 -9.994 -14.893 1.00 78.31 175 LYS A N 1
ATOM 1389 C CA . LYS A 1 175 ? 19.210 -11.438 -15.107 1.00 78.31 175 LYS A CA 1
ATOM 1390 C C . LYS A 1 175 ? 20.515 -11.733 -15.830 1.00 78.31 175 LYS A C 1
ATOM 1392 O O . LYS A 1 175 ? 20.843 -11.051 -16.792 1.00 78.31 175 LYS A O 1
ATOM 1397 N N . LEU A 1 176 ? 21.241 -12.749 -15.375 1.00 83.06 176 LEU A N 1
ATOM 1398 C CA . LEU A 1 176 ? 22.384 -13.274 -16.113 1.00 83.06 176 LEU A CA 1
ATOM 1399 C C . LEU A 1 176 ? 21.847 -14.030 -17.334 1.00 83.06 176 LEU A C 1
ATOM 1401 O O . LEU A 1 176 ? 21.305 -15.124 -17.182 1.00 83.06 176 LEU A O 1
ATOM 1405 N N . GLU A 1 177 ? 21.919 -13.416 -18.514 1.00 81.50 177 GLU A N 1
ATOM 1406 C CA . GLU A 1 177 ? 21.403 -14.012 -19.756 1.00 81.50 177 GLU A CA 1
ATOM 1407 C C . GLU A 1 177 ? 22.333 -15.101 -20.296 1.00 81.50 177 GLU A C 1
ATOM 1409 O O . GLU A 1 177 ? 21.869 -16.159 -20.722 1.00 81.50 177 GLU A O 1
ATOM 1414 N N . ALA A 1 178 ? 23.643 -14.871 -20.221 1.00 80.62 178 ALA A N 1
ATOM 1415 C CA . ALA A 1 178 ? 24.667 -15.819 -20.625 1.00 80.62 178 ALA A CA 1
ATOM 1416 C C . ALA A 1 178 ? 25.893 -15.698 -19.715 1.00 80.62 178 ALA A C 1
ATOM 1418 O O . ALA A 1 178 ? 26.217 -14.619 -19.223 1.00 80.62 178 ALA A O 1
ATOM 1419 N N . PHE A 1 179 ? 26.568 -16.824 -19.490 1.00 78.19 179 PHE A N 1
ATOM 1420 C CA . PHE A 1 179 ? 27.822 -16.891 -18.749 1.00 78.19 179 PHE A CA 1
ATOM 1421 C C . PHE A 1 179 ? 28.828 -17.688 -19.574 1.00 78.19 179 PHE A C 1
ATOM 1423 O O . PHE A 1 179 ? 28.775 -18.920 -19.604 1.00 78.19 179 PHE A O 1
ATOM 1430 N N . ASN A 1 180 ? 29.721 -16.973 -20.256 1.00 81.94 180 ASN A N 1
ATOM 1431 C CA . ASN A 1 180 ? 30.822 -17.571 -20.998 1.00 81.94 180 ASN A CA 1
ATOM 1432 C C . ASN A 1 180 ? 32.062 -17.630 -20.100 1.00 81.94 180 ASN A C 1
ATOM 1434 O O . ASN A 1 180 ? 32.405 -16.663 -19.415 1.00 81.94 180 ASN A O 1
ATOM 1438 N N . TRP A 1 181 ? 32.707 -18.791 -20.076 1.00 78.44 181 TRP A N 1
ATOM 1439 C CA . TRP A 1 181 ? 33.952 -19.020 -19.353 1.00 78.44 181 TRP A CA 1
ATOM 1440 C C . TRP A 1 181 ? 34.851 -19.927 -20.189 1.00 78.44 181 TRP A C 1
ATOM 1442 O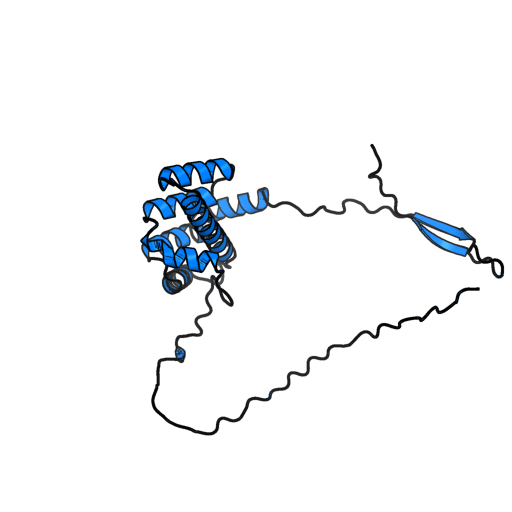 O . TRP A 1 181 ? 34.375 -20.885 -20.807 1.00 78.44 181 TRP A O 1
ATOM 1452 N N . SER A 1 182 ? 36.142 -19.622 -20.201 1.00 75.31 182 SER A N 1
ATOM 1453 C CA . SER A 1 182 ? 37.192 -20.459 -20.778 1.00 75.31 182 SER A CA 1
ATOM 1454 C C . SER A 1 182 ? 38.098 -20.978 -19.661 1.00 75.31 182 SER A C 1
ATOM 1456 O O . SER A 1 182 ? 38.188 -20.399 -18.575 1.00 75.31 182 SER A O 1
ATOM 1458 N N . VAL A 1 183 ? 38.750 -22.114 -19.913 1.00 72.94 183 VAL A N 1
ATOM 1459 C CA . VAL A 1 183 ? 39.828 -22.616 -19.054 1.00 72.94 183 VAL A CA 1
ATOM 1460 C C . VAL A 1 183 ? 41.107 -22.563 -19.851 1.00 72.94 183 VAL A C 1
ATOM 1462 O O . VAL A 1 183 ? 41.297 -23.362 -20.769 1.00 72.94 183 VAL A O 1
ATOM 1465 N N . ASP A 1 184 ? 41.988 -21.663 -19.450 1.00 68.50 184 ASP A N 1
ATOM 1466 C CA . ASP A 1 184 ? 43.339 -21.592 -19.964 1.00 68.50 184 ASP A CA 1
ATOM 1467 C C . ASP A 1 184 ? 44.282 -22.322 -19.017 1.00 68.50 184 ASP A C 1
ATOM 1469 O O . ASP A 1 184 ? 44.140 -22.312 -17.794 1.00 68.50 184 ASP A O 1
ATOM 1473 N N . VAL A 1 185 ? 45.260 -23.014 -19.587 1.00 63.81 185 VAL A N 1
ATOM 1474 C CA . VAL A 1 185 ? 46.286 -23.694 -18.803 1.00 63.81 185 VAL A CA 1
ATOM 1475 C C . VAL A 1 185 ? 47.531 -22.830 -18.843 1.00 63.81 185 VAL A C 1
ATOM 1477 O O . VAL A 1 185 ? 48.175 -22.701 -19.885 1.00 63.81 185 VAL A O 1
ATOM 1480 N N . THR A 1 186 ? 47.879 -22.244 -17.701 1.00 63.06 186 THR A N 1
ATOM 1481 C CA . THR A 1 186 ? 49.088 -21.427 -17.563 1.00 63.06 186 THR A CA 1
ATOM 1482 C C . THR A 1 186 ? 50.160 -22.194 -16.794 1.00 63.06 186 THR A C 1
ATOM 1484 O O . THR A 1 186 ? 49.879 -23.113 -16.019 1.00 63.06 186 THR A O 1
ATOM 1487 N N . LEU A 1 187 ? 51.428 -21.872 -17.056 1.00 59.94 187 LEU A N 1
ATOM 1488 C CA . LEU A 1 187 ? 52.525 -22.409 -16.258 1.00 59.94 187 LEU A CA 1
ATOM 1489 C C . LEU A 1 187 ? 52.577 -21.657 -14.930 1.00 59.94 187 LEU A C 1
ATOM 1491 O O . LEU A 1 187 ? 52.613 -20.427 -14.929 1.00 59.94 187 LEU A O 1
ATOM 1495 N N . SER A 1 188 ? 52.660 -22.387 -13.818 1.00 59.31 188 SER A N 1
ATOM 1496 C CA . SER A 1 188 ? 52.874 -21.764 -12.517 1.00 59.31 188 SER A CA 1
ATOM 1497 C C . SER A 1 188 ? 54.142 -20.896 -12.539 1.00 59.31 188 SER A C 1
ATOM 1499 O O . SER A 1 188 ? 55.213 -21.319 -12.982 1.00 59.31 188 SER A O 1
ATOM 1501 N N . ASN A 1 189 ? 54.050 -19.670 -12.018 1.00 62.94 189 ASN A N 1
ATOM 1502 C CA . ASN A 1 189 ? 55.190 -18.744 -11.915 1.00 62.94 189 ASN A CA 1
ATOM 1503 C C . ASN A 1 189 ? 56.182 -19.133 -10.797 1.00 62.94 189 ASN A C 1
ATOM 1505 O O . ASN A 1 189 ? 57.017 -18.327 -10.381 1.00 62.94 189 ASN A O 1
ATOM 1509 N N . ASN A 1 190 ? 56.098 -20.362 -10.278 1.00 58.69 190 ASN A N 1
ATOM 1510 C CA . ASN A 1 190 ? 56.912 -20.828 -9.167 1.00 58.69 190 ASN A CA 1
ATOM 1511 C C . ASN A 1 190 ? 58.204 -21.486 -9.685 1.00 58.69 190 ASN A C 1
ATOM 1513 O O . ASN A 1 190 ? 58.175 -22.486 -10.400 1.00 58.69 190 ASN A O 1
ATOM 1517 N N . TRP A 1 191 ? 59.357 -20.928 -9.307 1.00 59.00 191 TRP A N 1
ATOM 1518 C CA . TRP A 1 191 ? 60.681 -21.289 -9.841 1.00 59.00 191 TRP A CA 1
ATOM 1519 C C . TRP A 1 191 ? 61.095 -22.756 -9.602 1.00 59.00 191 TRP A C 1
ATOM 1521 O O . TRP A 1 191 ? 61.894 -23.302 -10.359 1.00 59.00 191 TRP A O 1
ATOM 1531 N N . SER A 1 192 ? 60.566 -23.415 -8.565 1.00 61.72 192 SER A N 1
ATOM 1532 C CA . SER A 1 192 ? 61.025 -24.741 -8.118 1.00 61.72 192 SER A CA 1
ATOM 1533 C C . SER A 1 192 ? 60.212 -25.934 -8.637 1.00 61.72 192 SER A C 1
ATOM 1535 O O . SER A 1 192 ? 60.693 -27.063 -8.564 1.00 61.72 192 SER A O 1
ATOM 1537 N N . SER A 1 193 ? 59.014 -25.723 -9.188 1.00 56.88 193 SER A N 1
ATOM 1538 C CA . SER A 1 193 ? 58.222 -26.781 -9.826 1.00 56.88 193 SER A CA 1
ATOM 1539 C C . SER A 1 193 ? 57.257 -26.169 -10.837 1.00 56.88 193 SER A C 1
ATOM 1541 O O . SER A 1 193 ? 56.242 -25.586 -10.454 1.00 56.88 193 SER A O 1
ATOM 1543 N N . LYS A 1 194 ? 57.566 -26.313 -12.127 1.00 58.12 194 LYS A N 1
ATOM 1544 C CA . LYS A 1 194 ? 56.662 -25.929 -13.214 1.00 58.12 194 LYS A CA 1
ATOM 1545 C C . LYS A 1 194 ? 55.514 -26.934 -13.260 1.00 58.12 194 LYS A C 1
ATOM 1547 O O . LYS A 1 194 ? 55.704 -28.065 -13.704 1.00 58.12 194 LYS A O 1
ATOM 1552 N N . VAL A 1 195 ? 54.355 -26.533 -12.758 1.00 64.50 195 VAL A N 1
ATOM 1553 C CA . VAL A 1 195 ? 53.126 -27.333 -12.754 1.00 64.50 195 VAL A CA 1
ATOM 1554 C C . VAL A 1 195 ? 52.090 -26.579 -13.581 1.00 64.50 195 VAL A C 1
ATOM 1556 O O . VAL A 1 195 ? 52.071 -25.349 -13.580 1.00 64.50 195 VAL A O 1
ATOM 1559 N N . LEU A 1 196 ? 51.281 -27.315 -14.341 1.00 62.16 196 LEU A N 1
ATOM 1560 C CA . LEU A 1 196 ? 50.175 -26.743 -15.103 1.00 62.16 196 LEU A CA 1
ATOM 1561 C C . LEU A 1 196 ? 49.065 -26.343 -14.128 1.00 62.16 196 LEU A C 1
ATOM 1563 O O . LEU A 1 196 ? 48.555 -27.200 -13.401 1.00 62.16 196 LEU A O 1
ATOM 1567 N N . GLU A 1 197 ? 48.706 -25.062 -14.109 1.00 63.28 197 GLU A N 1
ATOM 1568 C CA . GLU A 1 197 ? 47.629 -24.537 -13.272 1.00 63.28 197 GLU A CA 1
ATOM 1569 C C . GLU A 1 197 ? 46.433 -24.153 -14.158 1.00 63.28 197 GLU A C 1
ATOM 1571 O O . GLU A 1 197 ? 46.609 -23.433 -15.148 1.00 63.28 197 GLU A O 1
ATOM 1576 N N . PRO A 1 198 ? 45.219 -24.650 -13.847 1.00 61.56 198 PRO A N 1
ATOM 1577 C CA . PRO A 1 198 ? 44.021 -24.220 -14.548 1.00 61.56 198 PRO A CA 1
ATOM 1578 C C . PRO A 1 198 ? 43.666 -22.792 -14.121 1.00 61.56 198 PRO A C 1
ATOM 1580 O O . PRO A 1 198 ? 43.451 -22.524 -12.936 1.00 61.56 198 PRO A O 1
ATOM 1583 N N . LEU A 1 199 ? 43.589 -21.891 -15.095 1.00 68.00 199 LEU A N 1
ATOM 1584 C CA . LEU A 1 199 ? 43.121 -20.521 -14.954 1.00 68.00 199 LEU A CA 1
ATOM 1585 C C . LEU A 1 199 ? 41.739 -20.424 -15.604 1.00 68.00 199 LEU A C 1
ATOM 1587 O O . LEU A 1 199 ? 41.577 -20.747 -16.776 1.00 68.00 199 LEU A O 1
ATOM 1591 N N . CYS A 1 200 ? 40.738 -19.998 -14.839 1.00 61.28 200 CYS A N 1
ATOM 1592 C CA . CYS A 1 200 ? 39.430 -19.681 -15.401 1.00 61.28 200 CYS A CA 1
ATOM 1593 C C . CYS A 1 200 ? 39.379 -18.183 -15.693 1.00 61.28 200 CYS A C 1
ATOM 1595 O O . CYS A 1 200 ? 39.429 -17.382 -14.755 1.00 61.28 200 CYS A O 1
ATOM 1597 N N . GLU A 1 201 ? 39.254 -17.822 -16.965 1.00 62.31 201 GLU A N 1
ATOM 1598 C CA . GLU A 1 201 ? 38.956 -16.454 -17.380 1.00 62.31 201 GLU A CA 1
ATOM 1599 C C . GLU A 1 201 ? 37.449 -16.314 -17.626 1.00 62.31 201 GLU A C 1
ATOM 1601 O O . GLU A 1 201 ? 36.768 -17.232 -18.097 1.00 62.31 201 GLU A O 1
ATOM 1606 N N . HIS A 1 202 ? 36.909 -15.168 -17.223 1.00 64.94 202 HIS A N 1
ATOM 1607 C CA . HIS A 1 202 ? 35.523 -14.803 -17.474 1.00 64.94 202 HIS A CA 1
ATOM 1608 C C . HIS A 1 202 ? 35.511 -13.574 -18.375 1.00 64.94 202 HIS A C 1
ATOM 1610 O O . HIS A 1 202 ? 35.985 -12.507 -17.975 1.00 64.94 202 HIS A O 1
ATOM 1616 N N . ASP A 1 203 ? 34.959 -13.734 -19.574 1.00 58.31 203 ASP A N 1
ATOM 1617 C CA . ASP A 1 203 ? 34.777 -12.641 -20.519 1.00 58.31 203 ASP A CA 1
ATOM 1618 C C . ASP A 1 203 ? 33.603 -11.765 -20.073 1.00 58.31 203 ASP A C 1
ATOM 1620 O O . ASP A 1 203 ? 32.433 -12.111 -20.245 1.00 58.31 203 ASP A O 1
ATOM 1624 N N . ASN A 1 204 ? 33.919 -10.600 -19.507 1.00 53.53 204 ASN A N 1
ATOM 1625 C CA . ASN A 1 204 ? 32.958 -9.511 -19.367 1.00 53.53 204 ASN A CA 1
ATOM 1626 C C . ASN A 1 204 ? 32.871 -8.777 -20.715 1.00 53.53 204 ASN A C 1
ATOM 1628 O O . ASN A 1 204 ? 33.661 -7.870 -20.980 1.00 53.53 204 ASN A O 1
ATOM 1632 N N . GLU A 1 205 ? 31.899 -9.128 -21.560 1.00 53.91 205 GLU A N 1
ATOM 1633 C CA . GLU A 1 205 ? 31.618 -8.433 -22.835 1.00 53.91 205 GLU A CA 1
ATOM 1634 C C . GLU A 1 205 ? 31.091 -6.980 -22.674 1.00 53.91 205 GLU A C 1
ATOM 1636 O O . GLU A 1 205 ? 30.680 -6.355 -23.650 1.00 53.91 205 GLU A O 1
ATOM 1641 N N . ASP A 1 206 ? 31.155 -6.398 -21.471 1.00 52.16 206 ASP A N 1
ATOM 1642 C CA . ASP A 1 206 ? 30.598 -5.078 -21.130 1.00 52.16 206 ASP A CA 1
ATOM 1643 C C . ASP A 1 206 ? 31.575 -3.888 -21.282 1.00 52.16 206 ASP A C 1
ATOM 1645 O O . ASP A 1 206 ? 31.265 -2.768 -20.882 1.00 52.16 206 ASP A O 1
ATOM 1649 N N . ASN A 1 207 ? 32.745 -4.071 -21.905 1.00 45.69 207 ASN A N 1
ATOM 1650 C CA . ASN A 1 207 ? 33.689 -2.975 -22.191 1.00 45.69 207 ASN A CA 1
ATOM 1651 C C . ASN A 1 207 ? 33.605 -2.479 -23.646 1.00 45.69 207 ASN A C 1
ATOM 1653 O O . ASN A 1 207 ? 34.596 -2.481 -24.379 1.00 45.69 207 ASN A O 1
ATOM 1657 N N . ARG A 1 208 ? 32.425 -2.012 -24.067 1.00 40.47 208 ARG A N 1
ATOM 1658 C CA . ARG A 1 208 ? 32.287 -1.136 -25.244 1.00 40.47 208 ARG A CA 1
ATOM 1659 C C . ARG A 1 208 ? 31.907 0.275 -24.793 1.00 40.47 208 ARG A C 1
ATOM 1661 O O . ARG A 1 208 ? 30.726 0.588 -24.678 1.00 40.47 208 ARG A O 1
ATOM 1668 N N . TRP A 1 209 ? 32.932 1.091 -24.543 1.00 46.81 209 TRP A N 1
ATOM 1669 C CA . TRP A 1 209 ? 32.854 2.555 -24.525 1.00 46.81 209 TRP A CA 1
ATOM 1670 C C . TRP A 1 209 ? 33.358 3.100 -25.858 1.00 46.81 209 TRP A C 1
ATOM 1672 O O . TRP A 1 209 ? 34.406 2.596 -26.324 1.00 46.81 209 TRP A O 1
#

Radius of gyration: 29.18 Å; chains: 1; bounding box: 80×54×69 Å

Sequence (209 aa):
MEPNVSSKVKIPLLKLSIKMNSKYPKSDKIKSNKEIKASEYWQERAVFPLFVPNEVKYLIENILEFDKGFFRKLLKGTMSHEQCEHIFHNLCKAKQCSDDEDVLKLSIAYSGVVSLLRAVLKINMKTVRESTLQKDLIGLGIPEDLASDVCKIVFGPAHSNIMREIVANNPHLPKLEAFNWSVDVTLSNNWSSKVLEPLCEHDNEDNRW

Organism: NCBI:txid96803

pLDDT: mean 71.41, std 19.56, range [30.11, 91.12]

Secondary structure (DSSP, 8-state):
-----------------------PPP----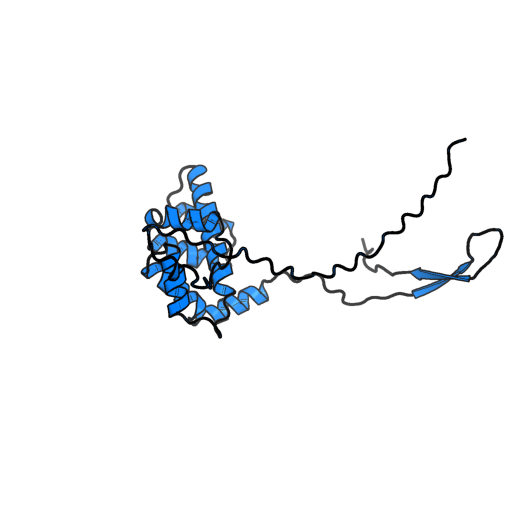-------GGGS----SS-SS---HHHHHHHHTTTTS-HHHHHHHHHHHT--S-HHHHHHHHHHHHT--SHHHHHHHHHHHHHHHHHHHHHHTS-TTT--HHHHHHHHHHTT--HHHHHHHHHHHHSTHHHHHHHHHHHT--PPPP-----EEEEEEE---TT---EEEEEEE--TT---